Protein AF-A0A1J5SAW3-F1 (afdb_monomer_lite)

Secondary structure (DSSP, 8-state):
-TTTTT-HHHHHHHHHHHHHHHHHTT-HHHHHHHHHHHHHHHHHTT-HHHHHHHHHHHHHHS-TTSHHHHHHHHHHHHHHHHTT-HHHHHHHHHHHHT--S---HHHHHHHHHHHHHHHHHHHHHHHHTT-EE----HHHHHHHHHHHHHH--HHHHHHHHHHTS-HHHHHHHHHHHHHHHTTS-HHHHTTSPPHHHHHSHHHHHHHHHHHHHHHHHHHHH-TTSHHHHHHHHHHHHHHHHTTHHHHHHHHHHHHTTEE-HHHHHHHHHHHHHHHTTTTHHHHHHHGGG--S--S--S--SSSSSS--

Sequence (308 aa):
MAVYAADYKLAKIVASDIQELLRATGHETRLMKAKNWLFEAALNANELHMAEAGFRGIRNKTSETTRVHLEATALLIVCLLRQKRLLEAEPLIAKALKSKAIKDPIRRRDFLQSVTSRFQLESYISAIRDLGTESFSAEAVDAEAIEAVRTKSEEELYSQIAAALPREVIEFVYKVDNAARKQLTVTEVLYLPSPTSIEKKVEQGKSFFASLKLVIWKSLCDPQSEIYKAWYTNGMAQVLSKKYYAIVITSALFDLGFAAKAVAVPATALLMKLVHLTIAWVKANLSSLTWLGDERWKAKNCTGTCWG

Organism: NCBI:txid410659

Structure (mmCIF, N/CA/C/O backbone):
data_AF-A0A1J5SAW3-F1
#
_entry.id   AF-A0A1J5SAW3-F1
#
loop_
_atom_site.group_PDB
_atom_site.id
_atom_site.type_symbol
_atom_site.label_atom_id
_atom_site.label_alt_id
_atom_site.label_comp_id
_atom_site.label_asym_id
_atom_site.label_entity_id
_atom_site.label_seq_id
_atom_site.pdbx_PDB_ins_code
_atom_site.Cartn_x
_atom_site.Cartn_y
_atom_site.Cartn_z
_atom_site.occupancy
_atom_site.B_iso_or_equiv
_atom_site.auth_seq_id
_atom_site.auth_comp_id
_atom_site.auth_asym_id
_atom_site.auth_atom_id
_atom_site.pdbx_PDB_model_num
ATOM 1 N N . MET A 1 1 ? 0.556 15.406 -11.549 1.00 56.16 1 MET A N 1
ATOM 2 C CA . MET A 1 1 ? -0.791 15.590 -10.965 1.00 56.16 1 MET A CA 1
ATOM 3 C C . MET A 1 1 ? -1.708 14.416 -11.284 1.00 56.16 1 MET A C 1
ATOM 5 O O . MET A 1 1 ? -2.154 13.794 -10.334 1.00 56.16 1 MET A O 1
ATOM 9 N N . ALA A 1 2 ? -1.891 14.035 -12.556 1.00 70.38 2 ALA A N 1
ATOM 10 C CA . ALA A 1 2 ? -2.786 12.933 -12.952 1.00 70.38 2 ALA A CA 1
ATOM 11 C C . ALA A 1 2 ? -2.542 11.590 -12.223 1.00 70.38 2 ALA A C 1
ATOM 13 O O . ALA A 1 2 ? -3.481 10.976 -11.736 1.00 70.38 2 ALA A O 1
ATOM 14 N N . VAL A 1 3 ? -1.279 11.170 -12.059 1.00 70.94 3 VAL A N 1
ATOM 15 C CA . VAL A 1 3 ? -0.924 9.898 -11.386 1.00 70.94 3 VAL A CA 1
ATOM 16 C C . VAL A 1 3 ? -1.394 9.840 -9.929 1.00 70.94 3 VAL A C 1
ATOM 18 O O . VAL A 1 3 ? -1.947 8.833 -9.491 1.00 70.94 3 VAL A O 1
ATOM 21 N N . TYR A 1 4 ? -1.193 10.931 -9.183 1.00 66.12 4 TYR A N 1
ATOM 22 C CA . TYR A 1 4 ? -1.548 11.014 -7.763 1.00 66.12 4 TYR A CA 1
ATOM 23 C C . TYR A 1 4 ? -3.048 11.190 -7.549 1.00 66.12 4 TYR A C 1
ATOM 25 O O . TYR A 1 4 ? -3.590 10.656 -6.590 1.00 66.12 4 TYR A O 1
ATOM 33 N N . ALA A 1 5 ? -3.716 11.895 -8.463 1.00 69.56 5 ALA A N 1
ATOM 34 C CA . ALA A 1 5 ? -5.168 12.034 -8.467 1.00 69.56 5 ALA A CA 1
ATOM 35 C C . ALA A 1 5 ? -5.890 10.754 -8.927 1.00 69.56 5 ALA A C 1
ATOM 37 O O . ALA A 1 5 ? -7.111 10.752 -9.017 1.00 69.56 5 ALA A O 1
ATOM 38 N N . ALA A 1 6 ? -5.151 9.682 -9.249 1.00 76.81 6 ALA A N 1
ATOM 39 C CA . ALA A 1 6 ? -5.698 8.477 -9.867 1.00 76.81 6 ALA A CA 1
ATOM 40 C C . ALA A 1 6 ? -6.486 8.768 -11.165 1.00 76.81 6 ALA A C 1
ATOM 42 O O . ALA A 1 6 ? -7.375 8.008 -11.545 1.00 76.81 6 ALA A O 1
ATOM 43 N N . ASP A 1 7 ? -6.146 9.851 -11.872 1.00 83.31 7 ASP A N 1
ATOM 44 C CA . ASP A 1 7 ? -6.776 10.230 -13.135 1.00 83.31 7 ASP A CA 1
ATOM 45 C C . ASP A 1 7 ? -6.072 9.517 -14.292 1.00 83.31 7 ASP A C 1
ATOM 47 O O . ASP A 1 7 ? -5.193 10.054 -14.978 1.00 83.31 7 ASP A O 1
ATOM 51 N N . TYR A 1 8 ? -6.441 8.251 -14.477 1.00 89.94 8 TYR A N 1
ATOM 52 C CA . TYR A 1 8 ? -5.892 7.418 -15.541 1.00 89.94 8 TYR A CA 1
ATOM 53 C C . TYR A 1 8 ? -6.209 7.970 -16.941 1.00 89.94 8 TYR A C 1
ATOM 55 O O . TYR A 1 8 ? -5.378 7.852 -17.844 1.00 89.94 8 TYR A O 1
ATOM 63 N N . LYS A 1 9 ? -7.369 8.615 -17.134 1.00 91.00 9 LYS A N 1
ATOM 64 C CA . LYS A 1 9 ? -7.771 9.170 -18.436 1.00 91.00 9 LYS A CA 1
ATOM 65 C C . LYS A 1 9 ? -6.843 10.308 -18.847 1.00 91.00 9 LYS A C 1
ATOM 67 O O . LYS A 1 9 ? -6.274 10.259 -19.937 1.00 91.00 9 LYS A O 1
ATOM 72 N N . LEU A 1 10 ? -6.624 11.276 -17.958 1.00 90.56 10 LEU A N 1
ATOM 73 C CA . LEU A 1 10 ? -5.686 12.367 -18.206 1.00 90.56 10 LEU A CA 1
ATOM 74 C C . LEU A 1 10 ? -4.250 11.853 -18.335 1.00 90.56 10 LEU A C 1
ATOM 76 O O . LEU A 1 10 ? -3.522 12.275 -19.233 1.00 90.56 10 LEU A O 1
ATOM 80 N N . ALA A 1 11 ? -3.843 10.903 -17.485 1.00 91.69 11 ALA A N 1
ATOM 81 C CA . ALA A 1 11 ? -2.519 10.291 -17.579 1.00 91.69 11 ALA A CA 1
ATOM 82 C C . ALA A 1 11 ? -2.292 9.629 -18.948 1.00 91.69 11 ALA A C 1
ATOM 84 O O . ALA A 1 11 ? -1.196 9.732 -19.495 1.00 91.69 11 ALA A O 1
ATOM 85 N N . LYS A 1 12 ? -3.319 8.986 -19.519 1.00 94.38 12 LYS A N 1
ATOM 86 C CA . LYS A 1 12 ? -3.263 8.344 -20.838 1.00 94.38 12 LYS A CA 1
ATOM 87 C C . LYS A 1 12 ? -3.075 9.347 -21.972 1.00 94.38 12 LYS A C 1
ATOM 89 O O . LYS A 1 12 ? -2.263 9.074 -22.851 1.00 94.38 12 LYS A O 1
ATOM 94 N N . ILE A 1 13 ? -3.772 10.484 -21.929 1.00 95.06 13 ILE A N 1
ATOM 95 C CA . ILE A 1 13 ? -3.616 11.569 -22.912 1.00 95.06 13 ILE A CA 1
ATOM 96 C C . ILE A 1 13 ? -2.167 12.066 -22.890 1.00 95.06 13 ILE A C 1
ATOM 98 O O . ILE A 1 13 ? -1.451 11.929 -23.876 1.00 95.06 13 ILE A O 1
ATOM 102 N N . VAL A 1 14 ? -1.689 12.492 -21.718 1.00 94.25 14 VAL A N 1
ATOM 103 C CA . VAL A 1 14 ? -0.326 13.025 -21.553 1.00 94.25 14 VAL A CA 1
ATOM 104 C C . VAL A 1 14 ? 0.743 11.994 -21.934 1.00 94.25 14 VAL A C 1
ATOM 106 O O . VAL A 1 14 ? 1.754 12.326 -22.549 1.00 94.25 14 VAL A O 1
ATOM 109 N N . ALA A 1 15 ? 0.545 10.722 -21.580 1.00 93.81 15 ALA A N 1
ATOM 110 C CA . ALA A 1 15 ? 1.479 9.662 -21.942 1.00 93.81 15 ALA A CA 1
ATOM 111 C C . ALA A 1 15 ? 1.510 9.382 -23.454 1.00 93.81 15 ALA A C 1
ATOM 113 O O . ALA A 1 15 ? 2.550 8.944 -23.950 1.00 93.81 15 ALA A O 1
ATOM 114 N N . SER A 1 16 ? 0.409 9.621 -24.177 1.00 94.62 16 SER A N 1
ATOM 115 C CA . SER A 1 16 ? 0.370 9.530 -25.641 1.00 94.62 16 SER A CA 1
ATOM 116 C C . SER A 1 16 ? 1.250 10.605 -26.271 1.00 94.62 16 SER A C 1
ATOM 118 O O . SER A 1 16 ? 2.151 10.266 -27.037 1.00 94.62 16 SER A O 1
ATOM 120 N N . ASP A 1 17 ? 1.090 11.858 -25.843 1.00 95.38 17 ASP A N 1
ATOM 121 C CA . ASP A 1 17 ? 1.885 12.990 -26.334 1.00 95.38 17 ASP A CA 1
ATOM 122 C C . ASP A 1 17 ? 3.384 12.764 -26.071 1.00 95.38 17 ASP A C 1
ATOM 124 O O . ASP A 1 17 ? 4.235 12.900 -26.952 1.00 95.38 17 ASP A O 1
ATOM 128 N N . ILE A 1 18 ? 3.726 12.316 -24.854 1.00 94.44 18 ILE A N 1
ATOM 129 C CA . ILE A 1 18 ? 5.106 11.958 -24.493 1.00 94.44 18 ILE A CA 1
ATOM 130 C C . ILE A 1 18 ? 5.626 10.814 -25.375 1.00 94.44 18 ILE A C 1
ATOM 132 O O . ILE A 1 18 ? 6.793 10.814 -25.772 1.00 94.44 18 ILE A O 1
ATOM 136 N N . GLN A 1 19 ? 4.792 9.816 -25.670 1.00 95.12 19 GLN A N 1
ATOM 137 C CA . GLN A 1 19 ? 5.188 8.685 -26.500 1.00 95.12 19 GLN A CA 1
ATOM 138 C C . GLN A 1 19 ? 5.517 9.106 -27.930 1.00 95.12 19 GLN A C 1
ATOM 140 O O . GLN A 1 19 ? 6.503 8.607 -28.473 1.00 95.12 19 GLN A O 1
ATOM 145 N N . GLU A 1 20 ? 4.725 9.990 -28.528 1.00 95.12 20 GLU A N 1
ATOM 146 C CA . GLU A 1 20 ? 4.968 10.506 -29.878 1.00 95.12 20 GLU A CA 1
ATOM 147 C C . GLU A 1 20 ? 6.329 11.208 -29.958 1.00 95.12 20 GLU A C 1
ATOM 149 O O . GLU A 1 20 ? 7.160 10.861 -30.801 1.00 95.12 20 GLU A O 1
ATOM 154 N N . LEU A 1 21 ? 6.620 12.085 -28.992 1.00 95.25 21 LEU A N 1
ATOM 155 C CA . LEU A 1 21 ? 7.891 12.810 -28.909 1.00 95.25 21 LEU A CA 1
ATOM 156 C C . LEU A 1 21 ? 9.099 11.887 -28.673 1.00 95.25 21 LEU A C 1
ATOM 158 O O . LEU A 1 21 ? 10.149 12.023 -29.310 1.00 95.25 21 LEU A O 1
ATOM 162 N N . LEU A 1 22 ? 8.984 10.941 -27.737 1.00 94.50 22 LEU A N 1
ATOM 163 C CA . LEU A 1 22 ? 10.116 10.098 -27.341 1.00 94.50 22 LEU A CA 1
ATOM 164 C C . LEU A 1 22 ? 10.404 8.972 -28.337 1.00 94.50 22 LEU A C 1
ATOM 166 O O . LEU A 1 22 ? 11.563 8.579 -28.465 1.00 94.50 22 LEU A O 1
ATOM 170 N N . ARG A 1 23 ? 9.392 8.474 -29.063 1.00 93.06 23 ARG A N 1
ATOM 171 C CA . ARG A 1 23 ? 9.604 7.499 -30.145 1.00 93.06 23 ARG A CA 1
ATOM 172 C C . ARG A 1 23 ? 10.335 8.122 -31.323 1.00 93.06 23 ARG A C 1
ATOM 174 O O . ARG A 1 23 ? 11.298 7.528 -31.793 1.00 93.06 23 ARG A O 1
ATOM 181 N N . ALA A 1 24 ? 9.924 9.318 -31.746 1.00 91.81 24 ALA A N 1
ATOM 182 C CA . ALA A 1 24 ? 10.571 10.036 -32.844 1.00 91.81 24 ALA A CA 1
ATOM 183 C C . ALA A 1 24 ? 12.062 10.305 -32.572 1.00 91.81 24 ALA A C 1
ATOM 185 O O . ALA A 1 24 ? 12.869 10.360 -33.493 1.00 91.81 24 ALA A O 1
ATOM 186 N N . THR A 1 25 ? 12.434 10.433 -31.296 1.00 92.19 25 THR A N 1
ATOM 187 C CA . THR A 1 25 ? 13.801 10.744 -30.861 1.00 92.19 25 THR A CA 1
ATOM 188 C C . THR A 1 25 ? 14.573 9.539 -30.305 1.00 92.19 25 THR A C 1
ATOM 190 O O . THR A 1 25 ? 15.689 9.709 -29.823 1.00 92.19 25 THR A O 1
ATOM 193 N N . GLY A 1 26 ? 14.006 8.325 -30.335 1.00 91.25 26 GLY A N 1
ATOM 194 C CA . GLY A 1 26 ? 14.679 7.092 -29.896 1.00 91.25 26 GLY A CA 1
ATOM 195 C C . GLY A 1 26 ? 14.944 6.968 -28.385 1.00 91.25 26 GLY A C 1
ATOM 196 O O . GLY A 1 26 ? 15.724 6.116 -27.959 1.00 91.25 26 GLY A O 1
ATOM 197 N N . HIS A 1 27 ? 14.307 7.781 -27.539 1.00 93.88 27 HIS A N 1
ATOM 198 C CA . HIS A 1 27 ? 14.556 7.819 -26.090 1.00 93.88 27 HIS A CA 1
ATOM 199 C C . HIS A 1 27 ? 13.749 6.761 -25.304 1.00 93.88 27 HIS A C 1
ATOM 201 O O . HIS A 1 27 ? 12.989 7.090 -24.385 1.00 93.88 27 HIS A O 1
ATOM 207 N N . GLU A 1 28 ? 13.935 5.474 -25.617 1.00 92.25 28 GLU A N 1
ATOM 208 C CA . GLU A 1 28 ? 13.099 4.374 -25.093 1.00 92.25 28 GLU A CA 1
ATOM 209 C C . GLU A 1 28 ? 13.102 4.277 -23.554 1.00 92.25 28 GLU A C 1
ATOM 211 O O . GLU A 1 28 ? 12.053 4.089 -22.939 1.00 92.25 28 GLU A O 1
ATOM 216 N N . THR A 1 29 ? 14.238 4.493 -22.880 1.00 91.25 29 THR A N 1
ATOM 217 C CA . THR A 1 29 ? 14.300 4.449 -21.402 1.00 91.25 29 THR A CA 1
ATOM 218 C C . THR A 1 29 ? 13.426 5.523 -20.749 1.00 91.25 29 THR A C 1
ATOM 220 O O . THR A 1 29 ? 12.753 5.261 -19.748 1.00 91.25 29 THR A O 1
ATOM 223 N N . ARG A 1 30 ? 13.406 6.742 -21.312 1.00 93.31 30 ARG A N 1
ATOM 224 C CA . ARG A 1 30 ? 12.543 7.829 -20.818 1.00 93.31 30 ARG A CA 1
ATOM 225 C C . ARG A 1 30 ? 11.076 7.507 -21.084 1.00 93.31 30 ARG A C 1
ATOM 227 O O . ARG A 1 30 ? 10.238 7.772 -20.226 1.00 93.31 30 ARG A O 1
ATOM 234 N N . LEU A 1 31 ? 10.789 6.871 -22.220 1.00 95.50 31 LEU A N 1
ATOM 235 C CA . LEU A 1 31 ? 9.447 6.416 -22.553 1.00 95.50 31 L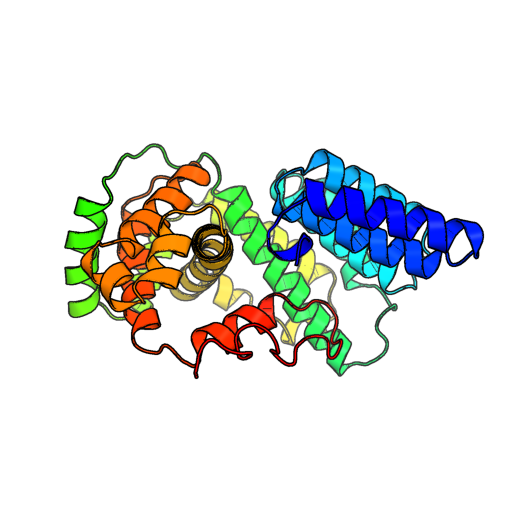EU A CA 1
ATOM 236 C C . LEU A 1 31 ? 8.956 5.352 -21.567 1.00 95.50 31 LEU A C 1
ATOM 238 O O . LEU A 1 31 ? 7.842 5.457 -21.065 1.00 95.50 31 LEU A O 1
ATOM 242 N N . MET A 1 32 ? 9.783 4.362 -21.227 1.00 96.38 32 MET A N 1
ATOM 243 C CA . MET A 1 32 ? 9.422 3.343 -20.236 1.00 96.38 32 MET A CA 1
ATOM 244 C C . MET A 1 32 ? 9.178 3.951 -18.852 1.00 96.38 32 MET A C 1
ATOM 246 O O . MET A 1 32 ? 8.223 3.569 -18.181 1.00 96.38 32 MET A O 1
ATOM 250 N N . LYS A 1 33 ? 9.961 4.963 -18.456 1.00 93.56 33 LYS A N 1
ATOM 251 C CA . LYS A 1 33 ? 9.712 5.718 -17.219 1.00 93.56 33 LYS A CA 1
ATOM 252 C C . LYS A 1 33 ? 8.361 6.447 -17.248 1.00 93.56 33 LYS A C 1
ATOM 254 O O . LYS A 1 33 ? 7.607 6.363 -16.285 1.00 93.56 33 LYS A O 1
ATOM 259 N N . ALA A 1 34 ? 8.026 7.113 -18.353 1.00 93.88 34 ALA A N 1
ATOM 260 C CA . ALA A 1 34 ? 6.725 7.766 -18.511 1.00 93.88 34 ALA A CA 1
ATOM 261 C C . ALA A 1 34 ? 5.564 6.755 -18.497 1.00 93.88 34 ALA A C 1
ATOM 263 O O . ALA A 1 34 ? 4.510 7.017 -17.922 1.00 93.88 34 ALA A O 1
ATOM 264 N N . LYS A 1 35 ? 5.764 5.564 -19.070 1.00 95.69 35 LYS A N 1
ATOM 265 C CA . LYS A 1 35 ? 4.766 4.492 -19.022 1.00 95.69 35 LYS A CA 1
ATOM 266 C C . LYS A 1 35 ? 4.604 3.883 -17.631 1.00 95.69 35 LYS A C 1
ATOM 268 O O . LYS A 1 35 ? 3.481 3.534 -17.286 1.00 95.69 35 LYS A O 1
ATOM 273 N N . ASN A 1 36 ? 5.663 3.804 -16.818 1.00 94.50 36 ASN A N 1
ATOM 274 C CA . ASN A 1 36 ? 5.524 3.416 -15.408 1.00 94.50 36 ASN A CA 1
ATOM 275 C C . ASN A 1 36 ? 4.524 4.344 -14.708 1.00 94.50 36 ASN A C 1
ATOM 277 O O . ASN A 1 36 ? 3.616 3.859 -14.045 1.00 94.50 36 ASN A O 1
ATOM 281 N N . TRP A 1 37 ? 4.623 5.657 -14.936 1.00 93.31 37 TRP A N 1
ATOM 282 C CA . TRP A 1 37 ? 3.686 6.637 -14.375 1.00 93.31 37 TRP A CA 1
ATOM 283 C C . TRP A 1 37 ? 2.254 6.468 -14.884 1.00 93.31 37 TRP A C 1
ATOM 285 O O . TRP A 1 37 ? 1.311 6.563 -14.102 1.00 93.31 37 TRP A O 1
ATOM 295 N N . LEU A 1 38 ? 2.075 6.183 -16.176 1.00 95.12 38 LEU A N 1
ATOM 296 C CA . LEU A 1 38 ? 0.756 5.886 -16.739 1.00 95.12 38 LEU A CA 1
ATOM 297 C C . LEU A 1 38 ? 0.097 4.688 -16.040 1.00 95.12 38 LEU A C 1
ATOM 299 O O . LEU A 1 38 ? -1.073 4.750 -15.665 1.00 95.12 38 LEU A O 1
ATOM 303 N N . PHE A 1 39 ? 0.835 3.592 -15.873 1.00 96.88 39 PHE A N 1
ATOM 304 C CA . PHE A 1 39 ? 0.286 2.373 -15.281 1.00 96.88 39 PHE A CA 1
ATOM 305 C C . PHE A 1 39 ? 0.187 2.445 -13.757 1.00 96.88 39 PHE A C 1
ATOM 307 O O . PHE A 1 39 ? -0.677 1.799 -13.174 1.00 96.88 39 PHE A O 1
ATOM 314 N N . GLU A 1 40 ? 0.984 3.291 -13.107 1.00 92.94 40 GLU A N 1
ATOM 315 C CA . GLU A 1 40 ? 0.775 3.658 -11.708 1.00 92.94 40 GLU A CA 1
ATOM 316 C C . GLU A 1 40 ? -0.532 4.445 -11.532 1.00 92.94 40 GLU A C 1
ATOM 318 O O . GLU A 1 40 ? -1.290 4.174 -10.602 1.00 92.94 40 GLU A O 1
ATOM 323 N N . ALA A 1 41 ? -0.862 5.350 -12.462 1.00 89.88 41 ALA A N 1
ATOM 324 C CA . ALA A 1 41 ? -2.157 6.030 -12.464 1.00 89.88 41 ALA A CA 1
ATOM 325 C C . ALA A 1 41 ? -3.312 5.027 -12.621 1.00 89.88 41 ALA A C 1
ATOM 327 O O . ALA A 1 41 ? -4.292 5.111 -11.886 1.00 89.88 41 ALA A O 1
ATOM 328 N N . ALA A 1 42 ? -3.167 4.044 -13.519 1.00 92.19 42 ALA A N 1
ATOM 329 C CA . ALA A 1 42 ? -4.126 2.948 -13.678 1.00 92.19 42 ALA A CA 1
ATOM 330 C C . ALA A 1 42 ? -4.279 2.130 -12.381 1.00 92.19 42 ALA A C 1
ATOM 332 O O . ALA A 1 42 ? -5.395 1.883 -11.929 1.00 92.19 42 ALA A O 1
ATOM 333 N N . LEU A 1 43 ? -3.167 1.769 -11.733 1.00 90.88 43 LEU A N 1
ATOM 334 C CA . LEU A 1 43 ? -3.170 1.057 -10.453 1.00 90.88 43 LEU A CA 1
ATOM 335 C C . LEU A 1 43 ? -3.920 1.848 -9.369 1.00 90.88 43 LEU A C 1
ATOM 337 O O . LEU A 1 43 ? -4.772 1.296 -8.672 1.00 90.88 43 LEU A O 1
ATOM 341 N N . ASN A 1 44 ? -3.650 3.147 -9.241 1.00 86.44 44 ASN A N 1
ATOM 342 C CA . ASN A 1 44 ? -4.322 4.019 -8.272 1.00 86.44 44 ASN A CA 1
ATOM 343 C C . ASN A 1 44 ? -5.816 4.223 -8.598 1.00 86.44 44 ASN A C 1
ATOM 345 O O . ASN A 1 44 ? -6.640 4.371 -7.689 1.00 86.44 44 ASN A O 1
ATOM 349 N N . ALA A 1 45 ? -6.177 4.172 -9.883 1.00 85.62 45 ALA A N 1
ATOM 350 C CA . ALA A 1 45 ? -7.557 4.185 -10.369 1.00 85.62 45 ALA A CA 1
ATOM 351 C C . ALA A 1 45 ? -8.284 2.841 -10.185 1.00 85.62 45 ALA A C 1
ATOM 353 O O . ALA A 1 45 ? -9.471 2.755 -10.472 1.00 85.62 45 ALA A O 1
ATOM 354 N N . ASN A 1 46 ? -7.598 1.815 -9.667 1.00 87.94 46 ASN A N 1
ATOM 355 C CA . ASN A 1 46 ? -8.094 0.444 -9.546 1.00 87.94 46 ASN A CA 1
ATOM 356 C C . ASN A 1 46 ? -8.354 -0.259 -10.898 1.00 87.94 46 ASN A C 1
ATOM 358 O O . ASN A 1 46 ? -9.027 -1.283 -10.949 1.00 87.94 46 ASN A O 1
ATOM 362 N N . GLU A 1 47 ? -7.743 0.227 -11.982 1.00 93.38 47 GLU A N 1
ATOM 363 C CA . GLU A 1 47 ? -7.730 -0.393 -13.315 1.00 93.38 47 GLU A CA 1
ATOM 364 C C . GLU A 1 47 ? -6.675 -1.518 -13.367 1.00 93.38 47 GLU A C 1
ATOM 366 O O . GLU A 1 47 ? -5.690 -1.464 -14.114 1.00 93.38 47 GLU A O 1
ATOM 371 N N . LEU A 1 48 ? -6.834 -2.529 -12.502 1.00 94.31 48 LEU A N 1
ATOM 372 C CA . LEU A 1 48 ? -5.780 -3.499 -12.169 1.00 94.31 48 LEU A CA 1
ATOM 373 C C . LEU A 1 48 ? -5.292 -4.312 -13.376 1.00 94.31 48 LEU A C 1
ATOM 375 O O . LEU A 1 48 ? -4.090 -4.538 -13.503 1.00 94.31 48 LEU A O 1
ATOM 379 N N . HIS A 1 49 ? -6.186 -4.702 -14.289 1.00 95.75 49 HIS A N 1
ATOM 380 C CA . HIS A 1 49 ? -5.811 -5.448 -15.496 1.00 95.75 49 HIS A CA 1
ATOM 381 C C . HIS A 1 49 ? -4.952 -4.614 -16.453 1.00 95.75 49 HIS A C 1
ATOM 383 O O . HIS A 1 49 ? -3.962 -5.110 -16.997 1.00 95.75 49 HIS A O 1
ATOM 389 N N . MET A 1 50 ? -5.293 -3.333 -16.628 1.00 97.19 50 MET A N 1
ATOM 390 C CA . MET A 1 50 ? -4.528 -2.412 -17.473 1.00 97.19 50 MET A CA 1
ATOM 391 C C . MET A 1 50 ? -3.159 -2.116 -16.862 1.00 97.19 50 MET A C 1
ATOM 393 O O . MET A 1 50 ? -2.149 -2.137 -17.569 1.00 97.19 50 MET A O 1
ATOM 397 N N . ALA A 1 51 ? -3.116 -1.885 -15.547 1.00 97.62 51 ALA A N 1
ATOM 398 C CA . ALA A 1 51 ? -1.874 -1.676 -14.814 1.00 97.62 51 ALA A CA 1
ATOM 399 C C . ALA A 1 51 ? -0.950 -2.901 -14.911 1.00 97.62 51 ALA A C 1
ATOM 401 O O . ALA A 1 51 ? 0.215 -2.772 -15.287 1.00 97.62 51 ALA A O 1
ATOM 402 N N . GLU A 1 52 ? -1.479 -4.101 -14.651 1.00 98.31 52 GLU A N 1
ATOM 403 C CA . GLU A 1 52 ? -0.725 -5.354 -14.722 1.00 98.31 52 GLU A CA 1
ATOM 404 C C . GLU A 1 52 ? -0.123 -5.578 -16.114 1.00 98.31 52 GLU A C 1
ATOM 406 O O . GLU A 1 52 ? 1.088 -5.796 -16.238 1.00 98.31 52 GLU A O 1
ATOM 411 N N . ALA A 1 53 ? -0.949 -5.510 -17.163 1.00 98.19 53 ALA A N 1
ATOM 412 C CA . ALA A 1 53 ? -0.496 -5.691 -18.539 1.00 98.19 53 ALA A CA 1
ATOM 413 C C . ALA A 1 53 ? 0.592 -4.669 -18.903 1.00 98.19 53 ALA A C 1
ATOM 415 O O . ALA A 1 53 ? 1.614 -5.014 -19.505 1.00 98.19 53 ALA A O 1
ATOM 416 N N . GLY A 1 54 ? 0.409 -3.422 -18.469 1.00 97.81 54 GLY A N 1
ATOM 417 C CA . GLY A 1 54 ? 1.357 -2.339 -18.666 1.00 97.81 54 GLY A CA 1
ATOM 418 C C . GLY A 1 54 ? 2.718 -2.580 -18.017 1.00 97.81 54 GLY A C 1
ATOM 419 O O . GLY A 1 54 ? 3.747 -2.503 -18.696 1.00 97.81 54 GLY A O 1
ATOM 420 N N . PHE A 1 55 ? 2.747 -2.935 -16.730 1.00 98.38 55 PHE A N 1
ATOM 421 C CA . PHE A 1 55 ? 3.998 -3.221 -16.024 1.00 98.38 55 PHE A CA 1
ATOM 422 C C . PHE A 1 55 ? 4.711 -4.456 -16.577 1.00 98.38 55 PHE A C 1
ATOM 424 O O . PHE A 1 55 ? 5.936 -4.437 -16.716 1.00 98.38 55 PHE A O 1
ATOM 431 N N . ARG A 1 56 ? 3.978 -5.511 -16.965 1.00 98.38 56 ARG A N 1
ATOM 432 C CA . ARG A 1 56 ? 4.566 -6.662 -17.677 1.00 98.38 56 ARG A CA 1
ATOM 433 C C . ARG A 1 56 ? 5.214 -6.220 -18.993 1.00 98.38 56 ARG A C 1
ATOM 435 O O . ARG A 1 56 ? 6.353 -6.592 -19.265 1.00 98.38 56 ARG A O 1
ATOM 442 N N . GLY A 1 57 ? 4.541 -5.362 -19.761 1.00 97.69 57 GLY A N 1
ATOM 443 C CA . GLY A 1 57 ? 5.078 -4.788 -20.995 1.00 97.69 57 GLY A CA 1
ATOM 444 C C . GLY A 1 57 ? 6.365 -3.984 -20.788 1.00 97.69 57 GLY A C 1
ATOM 445 O O . GLY A 1 57 ? 7.310 -4.137 -21.559 1.00 97.69 57 GLY A O 1
ATOM 446 N N . ILE A 1 58 ? 6.440 -3.166 -19.734 1.00 97.62 58 ILE A N 1
ATOM 447 C CA . ILE A 1 58 ? 7.655 -2.404 -19.397 1.00 97.62 58 ILE A CA 1
ATOM 448 C C . ILE A 1 58 ? 8.793 -3.338 -18.992 1.00 97.62 58 ILE A C 1
ATOM 450 O O . ILE A 1 58 ? 9.916 -3.175 -19.470 1.00 97.62 58 ILE A O 1
ATOM 454 N N . ARG A 1 59 ? 8.517 -4.343 -18.155 1.00 97.38 59 ARG A N 1
ATOM 455 C CA . ARG A 1 59 ? 9.523 -5.331 -17.739 1.00 97.38 59 ARG A CA 1
ATOM 456 C C . ARG A 1 59 ? 10.111 -6.083 -18.930 1.00 97.38 59 ARG A C 1
ATOM 458 O O . ARG A 1 59 ? 11.319 -6.272 -18.969 1.00 97.38 59 ARG A O 1
ATOM 465 N N . ASN A 1 60 ? 9.294 -6.424 -19.926 1.00 97.00 60 ASN A N 1
ATOM 466 C CA . ASN A 1 60 ? 9.756 -7.084 -21.152 1.00 97.00 60 ASN A CA 1
ATOM 467 C C . ASN A 1 60 ? 10.649 -6.190 -22.031 1.00 97.00 60 ASN A C 1
ATOM 469 O O . ASN A 1 60 ? 11.396 -6.699 -22.859 1.00 97.00 60 ASN A O 1
ATOM 473 N N . LYS A 1 61 ? 10.571 -4.864 -21.871 1.00 95.94 61 LYS A N 1
ATOM 474 C CA . LYS A 1 61 ? 11.321 -3.875 -22.665 1.00 95.94 61 LYS A CA 1
ATOM 475 C C . LYS A 1 61 ? 12.502 -3.248 -21.933 1.00 95.94 61 LYS A C 1
ATOM 477 O O . LYS A 1 61 ? 13.225 -2.443 -22.511 1.00 95.94 61 LYS A O 1
ATOM 482 N N . THR A 1 62 ? 12.688 -3.569 -20.657 1.00 96.00 62 THR A N 1
ATOM 483 C CA . THR A 1 62 ? 13.719 -2.964 -19.810 1.00 96.00 62 THR A CA 1
ATOM 484 C C . THR A 1 62 ? 14.599 -4.038 -19.194 1.00 96.00 62 THR A C 1
ATOM 486 O O . THR A 1 62 ? 14.119 -5.083 -18.766 1.00 96.00 62 THR A O 1
ATOM 489 N N . SER A 1 63 ? 15.902 -3.772 -19.115 1.00 94.50 63 SER A N 1
ATOM 490 C CA . SER A 1 63 ? 16.847 -4.694 -18.479 1.00 94.50 63 SER A CA 1
ATOM 491 C C . SER A 1 63 ? 16.601 -4.797 -16.969 1.00 94.50 63 SER A C 1
ATOM 493 O O . SER A 1 63 ? 16.379 -3.778 -16.307 1.00 94.50 63 SER A O 1
ATOM 495 N N . GLU A 1 64 ? 16.712 -6.011 -16.417 1.00 93.75 64 GLU A N 1
ATOM 496 C CA . GLU A 1 64 ? 16.510 -6.316 -14.989 1.00 93.75 64 GLU A CA 1
ATOM 497 C C . GLU A 1 64 ? 17.454 -5.533 -14.053 1.00 93.75 64 GLU A C 1
ATOM 499 O O . GLU A 1 64 ? 17.167 -5.360 -12.867 1.00 93.75 64 GLU A O 1
ATOM 504 N N . THR A 1 65 ? 18.570 -5.010 -14.574 1.00 91.56 65 THR A N 1
ATOM 505 C CA . THR A 1 65 ? 19.540 -4.206 -13.810 1.00 91.56 65 THR A CA 1
ATOM 506 C C . THR A 1 65 ? 19.168 -2.726 -13.708 1.00 91.56 65 THR A C 1
ATOM 508 O O . THR A 1 65 ? 19.848 -1.960 -13.022 1.00 91.56 65 THR A O 1
ATOM 511 N N . THR A 1 66 ? 18.096 -2.295 -14.377 1.00 93.00 66 THR A N 1
ATOM 512 C CA . THR A 1 66 ? 17.670 -0.892 -14.407 1.00 93.00 66 THR A CA 1
ATOM 513 C C . THR A 1 66 ? 16.673 -0.568 -13.298 1.00 93.00 66 THR A C 1
ATOM 515 O O . THR A 1 66 ? 15.850 -1.392 -12.899 1.00 93.00 66 THR A O 1
ATOM 518 N N . ARG A 1 67 ? 16.686 0.688 -12.830 1.00 92.19 67 ARG A N 1
ATOM 519 C CA . ARG A 1 67 ? 15.685 1.178 -11.866 1.00 92.19 67 ARG A CA 1
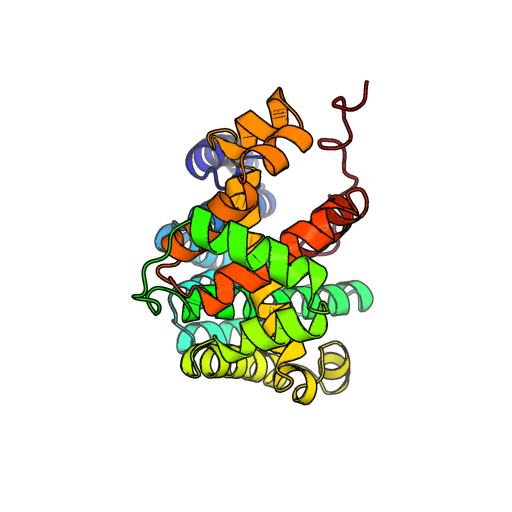ATOM 520 C C . ARG A 1 67 ? 14.263 1.149 -12.427 1.00 92.19 67 ARG A C 1
ATOM 522 O O . ARG A 1 67 ? 13.344 0.842 -11.687 1.00 92.19 67 ARG A O 1
ATOM 529 N N . VAL A 1 68 ? 14.091 1.402 -13.727 1.00 93.94 68 VAL A N 1
ATOM 530 C CA . VAL A 1 68 ? 12.772 1.372 -14.386 1.00 93.94 68 VAL A CA 1
ATOM 531 C C . VAL A 1 68 ? 12.159 -0.031 -14.325 1.00 93.94 68 VAL A C 1
ATOM 533 O O . VAL A 1 68 ? 10.975 -0.165 -14.021 1.00 93.94 68 VAL A O 1
ATOM 536 N N . HIS A 1 69 ? 12.968 -1.077 -14.540 1.00 95.94 69 HIS A N 1
ATOM 537 C CA . HIS A 1 69 ? 12.523 -2.463 -14.384 1.00 95.94 69 HIS A CA 1
ATOM 538 C C . HIS A 1 69 ? 12.163 -2.784 -12.928 1.00 95.94 69 HIS A C 1
ATOM 540 O O . HIS A 1 69 ? 11.151 -3.440 -12.672 1.00 95.94 69 HIS A O 1
ATOM 546 N N . LEU A 1 70 ? 12.969 -2.316 -11.968 1.00 95.94 70 LEU A N 1
ATOM 547 C CA . LEU A 1 70 ? 12.698 -2.499 -10.540 1.00 95.94 70 LEU A CA 1
ATOM 548 C C . LEU A 1 70 ? 11.380 -1.829 -10.119 1.00 95.94 70 LEU A C 1
ATOM 550 O O . LEU A 1 70 ? 10.566 -2.471 -9.462 1.00 95.94 70 LEU A O 1
ATOM 554 N N . GLU A 1 71 ? 11.144 -0.586 -10.547 1.00 94.88 71 GLU A N 1
ATOM 555 C CA . GLU A 1 71 ? 9.889 0.151 -10.329 1.00 94.88 71 GLU A CA 1
ATOM 556 C C . GLU A 1 71 ? 8.686 -0.611 -10.893 1.00 94.88 71 GLU A C 1
ATOM 558 O O . GLU A 1 71 ? 7.730 -0.886 -10.170 1.00 94.88 71 GLU A O 1
ATOM 563 N N . ALA A 1 72 ? 8.763 -1.026 -12.162 1.00 96.62 72 ALA A N 1
ATOM 564 C CA . ALA A 1 72 ? 7.697 -1.785 -12.810 1.00 96.62 72 ALA A CA 1
ATOM 565 C C . ALA A 1 72 ? 7.425 -3.114 -12.087 1.00 96.62 72 ALA A C 1
ATOM 567 O O . ALA A 1 72 ? 6.281 -3.539 -11.963 1.00 96.62 72 ALA A O 1
ATOM 568 N N . THR A 1 73 ? 8.474 -3.772 -11.585 1.00 98.00 73 THR A N 1
ATOM 569 C CA . THR A 1 73 ? 8.351 -5.027 -10.831 1.00 98.00 73 THR A CA 1
ATOM 570 C C . THR A 1 73 ? 7.689 -4.803 -9.474 1.00 98.00 73 THR A C 1
ATOM 572 O O . THR A 1 73 ? 6.782 -5.552 -9.123 1.00 98.00 73 THR A O 1
ATOM 575 N N . ALA A 1 74 ? 8.084 -3.762 -8.736 1.00 96.94 74 ALA A N 1
ATOM 576 C CA . ALA A 1 74 ? 7.476 -3.412 -7.454 1.00 96.94 74 ALA A CA 1
ATOM 577 C C . ALA A 1 74 ? 5.979 -3.087 -7.600 1.00 96.94 74 ALA A C 1
ATOM 579 O O . ALA A 1 74 ? 5.159 -3.593 -6.837 1.00 96.94 74 ALA A O 1
ATOM 580 N N . LEU A 1 75 ? 5.606 -2.308 -8.618 1.00 96.06 75 LEU A N 1
ATOM 581 C CA . LEU A 1 75 ? 4.208 -1.947 -8.869 1.00 96.06 75 LEU A CA 1
ATOM 582 C C . LEU A 1 75 ? 3.381 -3.124 -9.411 1.00 96.06 75 LEU A C 1
ATOM 584 O O . LEU A 1 75 ? 2.207 -3.266 -9.064 1.00 96.06 75 LEU A O 1
ATOM 588 N N . LEU A 1 76 ? 3.990 -4.023 -10.191 1.00 98.12 76 LEU A N 1
ATOM 589 C CA . LEU A 1 76 ? 3.356 -5.274 -10.613 1.00 98.12 76 LEU A CA 1
ATOM 590 C C . LEU A 1 76 ? 3.030 -6.179 -9.417 1.00 98.12 76 LEU A C 1
ATOM 592 O O . LEU A 1 76 ? 1.947 -6.757 -9.377 1.00 98.12 76 LEU A O 1
ATOM 596 N N . ILE A 1 77 ? 3.922 -6.273 -8.426 1.00 97.81 77 ILE A N 1
ATOM 597 C CA . ILE A 1 77 ? 3.646 -7.009 -7.182 1.00 97.81 77 ILE A CA 1
ATOM 598 C C . ILE A 1 77 ? 2.410 -6.430 -6.496 1.00 97.81 77 ILE A C 1
ATOM 600 O O . ILE A 1 77 ? 1.512 -7.185 -6.141 1.00 97.81 77 ILE A O 1
ATOM 604 N N . VAL A 1 78 ? 2.314 -5.102 -6.374 1.00 95.62 78 VAL A N 1
ATOM 605 C CA . VAL A 1 78 ? 1.131 -4.452 -5.786 1.00 95.62 78 VAL A CA 1
ATOM 606 C C . VAL A 1 78 ? -0.146 -4.802 -6.560 1.00 95.62 78 VAL A C 1
ATOM 608 O O . VAL A 1 78 ? -1.159 -5.111 -5.936 1.00 95.62 78 VAL A O 1
ATOM 611 N N . CYS A 1 79 ? -0.105 -4.832 -7.897 1.00 96.19 79 CYS A N 1
ATOM 612 C CA . CYS A 1 79 ? -1.249 -5.262 -8.711 1.00 96.19 79 CYS A CA 1
ATOM 613 C C . CYS A 1 79 ? -1.692 -6.691 -8.364 1.00 96.19 79 CYS A C 1
ATOM 615 O O . CYS A 1 79 ? -2.883 -6.939 -8.193 1.00 96.19 79 CYS A O 1
ATOM 617 N N . LEU A 1 80 ? -0.742 -7.622 -8.247 1.00 97.38 80 LEU A N 1
ATOM 618 C CA . LEU A 1 80 ? -1.024 -9.025 -7.935 1.00 97.38 80 LEU A CA 1
ATOM 619 C C . LEU A 1 80 ? -1.548 -9.201 -6.507 1.00 97.38 80 LEU A C 1
ATOM 621 O O . LEU A 1 80 ? -2.502 -9.947 -6.297 1.00 97.38 80 LEU A O 1
ATOM 625 N N . LEU A 1 81 ? -0.981 -8.475 -5.538 1.00 95.69 81 LEU A N 1
ATOM 626 C CA . LEU A 1 81 ? -1.460 -8.474 -4.154 1.00 95.69 81 LEU A CA 1
ATOM 627 C C . LEU A 1 81 ? -2.898 -7.951 -4.066 1.00 95.69 81 LEU A C 1
ATOM 629 O O . LEU A 1 81 ? -3.733 -8.592 -3.435 1.00 95.69 81 LEU A O 1
ATOM 633 N N . ARG A 1 82 ? -3.233 -6.864 -4.779 1.00 92.44 82 ARG A N 1
ATOM 634 C CA . ARG A 1 82 ? -4.616 -6.354 -4.865 1.00 92.44 82 ARG A CA 1
ATOM 635 C C . ARG A 1 82 ? -5.607 -7.350 -5.457 1.00 92.44 82 ARG A C 1
ATOM 637 O O . ARG A 1 82 ? -6.770 -7.340 -5.075 1.00 92.44 82 ARG A O 1
ATOM 644 N N . GLN A 1 83 ? -5.138 -8.221 -6.343 1.00 94.06 83 GLN A N 1
ATOM 645 C CA . GLN A 1 83 ? -5.921 -9.311 -6.926 1.00 94.06 83 GLN A CA 1
ATOM 646 C C . GLN A 1 83 ? -5.882 -10.604 -6.086 1.00 94.06 83 GLN A C 1
ATOM 648 O O . GLN A 1 83 ? -6.326 -11.644 -6.561 1.00 94.06 83 GLN A O 1
ATOM 653 N N . LYS A 1 84 ? -5.317 -10.580 -4.867 1.00 94.38 84 LYS A N 1
ATOM 654 C CA . LYS A 1 84 ? -5.123 -11.754 -3.991 1.00 94.38 84 LYS A CA 1
ATOM 655 C C . LYS A 1 84 ? -4.301 -12.892 -4.648 1.00 94.38 84 LYS A C 1
ATOM 657 O O . LYS A 1 84 ? -4.330 -14.034 -4.195 1.00 94.38 84 LYS A O 1
ATOM 662 N N . ARG A 1 85 ? -3.495 -12.590 -5.678 1.00 96.00 85 ARG A N 1
ATOM 663 C CA . ARG A 1 85 ? -2.661 -13.542 -6.449 1.00 96.00 85 ARG A CA 1
ATOM 664 C C . ARG A 1 85 ? -1.257 -13.689 -5.853 1.00 96.00 85 ARG A C 1
ATOM 666 O O . ARG A 1 85 ? -0.250 -13.421 -6.509 1.00 96.00 85 ARG A O 1
ATOM 673 N N . LEU A 1 86 ? -1.181 -14.117 -4.590 1.00 95.31 86 LEU A N 1
ATOM 674 C CA . LEU A 1 86 ? 0.088 -14.203 -3.851 1.00 95.31 86 LEU A CA 1
ATOM 675 C C . LEU A 1 86 ? 1.118 -15.125 -4.524 1.00 95.31 86 LEU A C 1
ATOM 677 O O . LEU A 1 86 ? 2.273 -14.737 -4.659 1.00 95.31 86 LEU A O 1
ATOM 681 N N . LEU A 1 87 ? 0.698 -16.296 -5.009 1.00 96.06 87 LEU A N 1
ATOM 682 C CA . LEU A 1 87 ? 1.601 -17.275 -5.633 1.00 96.06 87 LEU A CA 1
ATOM 683 C C . LEU A 1 87 ? 2.368 -16.700 -6.834 1.00 96.06 87 LEU A C 1
ATOM 685 O O . LEU A 1 87 ? 3.519 -17.055 -7.072 1.00 96.06 87 LEU A O 1
ATOM 689 N N . GLU A 1 88 ? 1.758 -15.774 -7.575 1.00 97.25 88 GLU A N 1
ATOM 690 C CA . GLU A 1 88 ? 2.425 -15.076 -8.677 1.00 97.25 88 GLU A CA 1
ATOM 691 C C . GLU A 1 88 ? 3.271 -13.887 -8.205 1.00 97.25 88 GLU A C 1
ATOM 693 O O . GLU A 1 88 ? 4.255 -13.523 -8.854 1.00 97.25 88 GLU A O 1
ATOM 698 N N . ALA A 1 89 ? 2.898 -13.271 -7.082 1.00 97.25 89 ALA A N 1
ATOM 699 C CA . ALA A 1 89 ? 3.618 -12.149 -6.497 1.00 97.25 89 ALA A CA 1
ATOM 700 C C . ALA A 1 89 ? 4.947 -12.588 -5.860 1.00 97.25 89 ALA A C 1
ATOM 702 O O . ALA A 1 89 ? 5.951 -11.901 -6.029 1.00 97.25 89 ALA A O 1
ATOM 703 N N . GLU A 1 90 ? 4.991 -13.735 -5.178 1.00 96.19 90 GLU A N 1
ATOM 704 C CA . GLU A 1 90 ? 6.179 -14.253 -4.476 1.00 96.19 90 GLU A CA 1
ATOM 705 C C . GLU A 1 90 ? 7.471 -14.300 -5.319 1.00 96.19 90 GLU A C 1
ATOM 707 O O . GLU A 1 90 ? 8.485 -13.738 -4.882 1.00 96.19 90 GLU A O 1
ATOM 712 N N . PRO A 1 91 ? 7.495 -14.888 -6.534 1.00 96.81 91 PRO A N 1
ATOM 713 C CA . PRO A 1 91 ? 8.709 -14.888 -7.350 1.00 96.81 91 PRO A CA 1
ATOM 714 C C . PRO A 1 91 ? 9.131 -13.472 -7.764 1.00 96.81 91 PRO A C 1
ATOM 716 O O . PRO A 1 91 ? 10.324 -13.199 -7.918 1.00 96.81 91 PRO A O 1
ATOM 719 N N . LEU A 1 92 ? 8.183 -12.544 -7.923 1.00 97.62 92 LEU A N 1
ATOM 720 C CA . LEU A 1 92 ? 8.490 -11.149 -8.231 1.00 97.62 92 LEU A CA 1
ATOM 721 C C . LEU A 1 92 ? 9.006 -10.394 -7.005 1.00 97.62 92 LEU A C 1
ATOM 723 O O . LEU A 1 92 ? 9.944 -9.612 -7.154 1.00 97.62 92 LEU A O 1
ATOM 727 N N . ILE A 1 93 ? 8.468 -10.661 -5.811 1.00 96.44 93 ILE A N 1
ATOM 728 C CA . ILE A 1 93 ? 8.987 -10.149 -4.534 1.00 96.44 93 ILE A CA 1
ATOM 729 C C . ILE A 1 93 ? 10.458 -10.536 -4.403 1.00 96.44 93 ILE A C 1
ATOM 731 O O . ILE A 1 93 ? 11.302 -9.667 -4.190 1.00 96.44 93 ILE A O 1
ATOM 735 N N . ALA A 1 94 ? 10.796 -11.805 -4.641 1.00 95.19 94 ALA A N 1
ATOM 736 C CA . ALA A 1 94 ? 12.183 -12.259 -4.634 1.00 95.19 94 ALA A CA 1
ATOM 737 C C . ALA A 1 94 ? 13.063 -11.488 -5.630 1.00 95.19 94 ALA A C 1
ATOM 739 O O . ALA A 1 94 ? 14.156 -11.051 -5.267 1.00 95.19 94 ALA A O 1
ATOM 740 N N . LYS A 1 95 ? 12.588 -11.264 -6.862 1.00 95.12 95 LYS A N 1
ATOM 741 C CA . LYS A 1 95 ? 13.325 -10.494 -7.879 1.00 95.12 95 LYS A CA 1
ATOM 742 C C . LYS A 1 95 ? 13.521 -9.027 -7.490 1.00 95.12 95 LYS A C 1
ATOM 744 O O . LYS A 1 95 ? 14.630 -8.511 -7.610 1.00 95.12 95 LYS A O 1
ATOM 749 N N . ALA A 1 96 ? 12.472 -8.355 -7.018 1.00 95.19 96 ALA A N 1
ATOM 750 C CA . ALA A 1 96 ? 12.534 -6.951 -6.620 1.00 95.19 96 ALA A CA 1
ATOM 751 C C . ALA A 1 96 ? 13.470 -6.761 -5.421 1.00 95.19 96 ALA A C 1
ATOM 753 O O . ALA A 1 96 ? 14.354 -5.901 -5.443 1.00 95.19 96 ALA A O 1
ATOM 754 N N . LEU A 1 97 ? 13.326 -7.612 -4.403 1.00 93.50 97 LEU A N 1
ATOM 755 C CA . LEU A 1 97 ? 14.153 -7.543 -3.210 1.00 93.50 97 LEU A CA 1
ATOM 756 C C . LEU A 1 97 ? 15.600 -7.921 -3.510 1.00 93.50 97 LEU A C 1
ATOM 758 O O . LEU A 1 97 ? 16.468 -7.251 -2.990 1.00 93.50 97 LEU A O 1
ATOM 762 N N . LYS A 1 98 ? 15.920 -8.863 -4.401 1.00 93.12 98 LYS A N 1
ATOM 763 C CA . LYS A 1 98 ? 17.324 -9.208 -4.730 1.00 93.12 98 LYS A CA 1
ATOM 764 C C . LYS A 1 98 ? 17.963 -8.333 -5.819 1.00 93.12 98 LYS A C 1
ATOM 766 O O . LYS A 1 98 ? 19.111 -8.566 -6.201 1.00 93.12 98 LYS A O 1
ATOM 771 N N . SER A 1 99 ? 17.244 -7.338 -6.340 1.00 91.19 99 SER A N 1
ATOM 772 C CA . SER A 1 99 ? 17.739 -6.495 -7.431 1.00 91.19 99 SER A CA 1
ATOM 773 C C . SER A 1 99 ? 18.988 -5.700 -7.040 1.00 91.19 99 SER A C 1
ATOM 775 O O . SER A 1 99 ? 19.054 -5.078 -5.981 1.00 91.19 99 SER A O 1
ATOM 777 N N . LYS A 1 100 ? 19.955 -5.649 -7.964 1.00 90.12 100 LYS A N 1
ATOM 778 C CA . LYS A 1 100 ? 21.186 -4.846 -7.855 1.00 90.12 100 LYS A CA 1
ATOM 779 C C . LYS A 1 100 ? 21.073 -3.470 -8.530 1.00 90.12 100 LYS A C 1
ATOM 781 O O . LYS A 1 100 ? 22.080 -2.787 -8.712 1.00 90.12 100 LYS A O 1
ATOM 786 N N . ALA A 1 101 ? 19.863 -3.046 -8.913 1.00 91.56 101 ALA A N 1
ATOM 787 C CA . ALA A 1 101 ? 19.631 -1.757 -9.576 1.00 91.56 101 ALA A CA 1
ATOM 788 C C . ALA A 1 101 ? 19.906 -0.538 -8.665 1.00 91.56 101 ALA A C 1
ATOM 790 O O . ALA A 1 101 ? 20.122 0.578 -9.149 1.00 91.56 101 ALA A O 1
ATOM 791 N N . ILE A 1 102 ? 19.912 -0.736 -7.342 1.00 90.19 102 ILE A N 1
ATOM 792 C CA . ILE A 1 102 ? 20.257 0.281 -6.343 1.00 90.19 102 ILE A CA 1
ATOM 793 C C . ILE A 1 102 ? 21.580 -0.122 -5.697 1.00 90.19 102 ILE A C 1
ATOM 795 O O . ILE A 1 102 ? 21.632 -1.081 -4.935 1.00 90.19 102 ILE A O 1
ATOM 799 N N . LYS A 1 103 ? 22.650 0.608 -6.025 1.00 89.88 103 LYS A N 1
ATOM 800 C CA . LYS A 1 103 ? 24.005 0.337 -5.518 1.00 89.88 103 LYS A CA 1
ATOM 801 C C . LYS A 1 103 ? 24.304 1.023 -4.186 1.00 89.88 103 LYS A C 1
ATOM 803 O O . LYS A 1 103 ? 25.128 0.537 -3.426 1.00 89.88 103 LYS A O 1
ATOM 808 N N . ASP A 1 104 ? 23.662 2.162 -3.942 1.00 91.56 104 ASP A N 1
ATOM 809 C CA . ASP A 1 104 ? 23.875 2.961 -2.740 1.00 91.56 104 ASP A CA 1
ATOM 810 C C . ASP A 1 104 ? 23.221 2.287 -1.517 1.00 91.56 104 ASP A C 1
ATOM 812 O O . ASP A 1 104 ? 22.007 2.067 -1.554 1.00 91.56 104 ASP A O 1
ATOM 816 N N . PRO A 1 105 ? 23.978 1.954 -0.452 1.00 89.88 105 PRO A N 1
ATOM 817 C CA . PRO A 1 105 ? 23.456 1.232 0.709 1.00 89.88 105 PRO A CA 1
ATOM 818 C C . PRO A 1 105 ? 22.325 1.952 1.452 1.00 89.88 105 PRO A C 1
ATOM 820 O O . PRO A 1 105 ? 21.388 1.299 1.910 1.00 89.88 105 PRO A O 1
ATOM 823 N N . ILE A 1 106 ? 22.378 3.286 1.547 1.00 89.75 106 ILE A N 1
ATOM 824 C CA . ILE A 1 106 ? 21.359 4.083 2.246 1.00 89.75 106 ILE A CA 1
ATOM 825 C C . ILE A 1 106 ? 20.046 4.029 1.462 1.00 89.75 106 ILE A C 1
ATOM 827 O O . ILE A 1 106 ? 19.036 3.547 1.969 1.00 89.75 106 ILE A O 1
ATOM 831 N N . ARG A 1 107 ? 20.079 4.383 0.173 1.00 88.44 107 ARG A N 1
ATOM 832 C CA . ARG A 1 107 ? 18.914 4.289 -0.722 1.00 88.44 107 ARG A CA 1
ATOM 833 C C . ARG A 1 107 ? 18.383 2.867 -0.837 1.00 88.44 107 ARG A C 1
ATOM 835 O O . ARG A 1 107 ? 17.193 2.669 -1.069 1.00 88.44 107 ARG A O 1
ATOM 842 N N . ARG A 1 108 ? 19.259 1.870 -0.726 1.00 88.00 108 ARG A N 1
ATOM 843 C CA . ARG A 1 108 ? 18.888 0.458 -0.729 1.00 88.00 108 ARG A CA 1
ATOM 844 C C . ARG A 1 108 ? 18.097 0.094 0.525 1.00 88.00 108 ARG A C 1
ATOM 846 O O . ARG A 1 108 ? 17.053 -0.538 0.393 1.00 88.00 108 ARG A O 1
ATOM 853 N N . ARG A 1 109 ? 18.544 0.521 1.708 1.00 89.19 109 ARG A N 1
ATOM 854 C CA . ARG A 1 109 ? 17.791 0.375 2.960 1.00 89.19 109 ARG A CA 1
ATOM 855 C C . ARG A 1 109 ? 16.425 1.057 2.869 1.00 89.19 109 ARG A C 1
ATOM 857 O O . ARG A 1 109 ? 15.420 0.407 3.146 1.00 89.19 109 ARG A O 1
ATOM 864 N N . ASP A 1 110 ? 16.388 2.310 2.422 1.00 87.94 110 ASP A N 1
ATOM 865 C CA . ASP A 1 110 ? 15.141 3.075 2.287 1.00 87.94 110 ASP A CA 1
ATOM 866 C C . ASP A 1 110 ? 14.168 2.388 1.324 1.00 87.94 110 ASP A C 1
ATOM 868 O O . ASP A 1 110 ? 12.977 2.255 1.607 1.00 87.94 110 ASP A O 1
ATOM 872 N N . PHE A 1 111 ? 14.688 1.881 0.201 1.00 89.12 111 PHE A N 1
ATOM 873 C CA . PHE A 1 111 ? 13.908 1.094 -0.745 1.00 89.12 111 PHE A CA 1
ATOM 874 C C . PHE A 1 111 ? 13.312 -0.151 -0.087 1.00 89.12 111 PHE A C 1
ATOM 876 O O . PHE A 1 111 ? 12.116 -0.368 -0.227 1.00 89.12 111 PHE A O 1
ATOM 883 N N . LEU A 1 112 ? 14.108 -0.944 0.639 1.00 89.69 112 LEU A N 1
ATOM 884 C CA . LEU A 1 112 ? 13.648 -2.177 1.291 1.00 89.69 112 LEU A CA 1
ATOM 885 C C . LEU A 1 112 ? 12.565 -1.927 2.346 1.00 89.69 112 LEU A C 1
ATOM 887 O O . LEU A 1 112 ? 11.586 -2.674 2.419 1.00 89.69 112 LEU A O 1
ATOM 891 N N 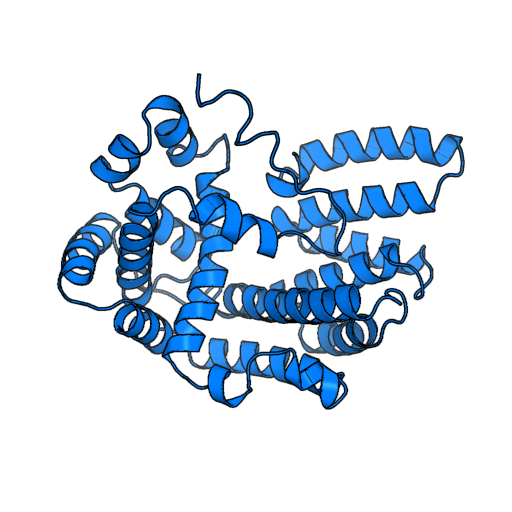. GLN A 1 113 ? 12.717 -0.868 3.139 1.00 87.31 113 GLN A N 1
ATOM 892 C CA . GLN A 1 113 ? 11.715 -0.467 4.124 1.00 87.31 113 GLN A CA 1
ATOM 893 C C . GLN A 1 113 ? 10.423 -0.011 3.439 1.00 87.31 113 GLN A C 1
ATOM 895 O O . GLN A 1 113 ? 9.342 -0.498 3.769 1.00 87.31 113 GLN A O 1
ATOM 900 N N . SER A 1 114 ? 10.538 0.873 2.444 1.00 85.94 114 SER A N 1
ATOM 901 C CA . SER A 1 114 ? 9.396 1.412 1.701 1.00 85.94 114 SER A CA 1
ATOM 902 C C . SER A 1 114 ? 8.632 0.318 0.949 1.00 85.94 114 SER A C 1
ATOM 904 O O . SER A 1 114 ? 7.408 0.226 1.066 1.00 85.94 114 SER A O 1
ATOM 906 N N . VAL A 1 115 ? 9.345 -0.565 0.241 1.00 89.12 115 VAL A N 1
ATOM 907 C CA . VAL A 1 115 ? 8.737 -1.615 -0.586 1.00 89.12 115 VAL A CA 1
ATOM 908 C C . VAL A 1 115 ? 7.997 -2.647 0.243 1.00 89.12 115 VAL A C 1
ATOM 910 O O . VAL A 1 115 ? 6.848 -2.970 -0.054 1.00 89.12 115 VAL A O 1
ATOM 913 N N . THR A 1 116 ? 8.621 -3.109 1.324 1.00 90.00 116 THR A N 1
ATOM 914 C CA . THR A 1 116 ? 8.023 -4.115 2.201 1.00 90.00 116 THR A CA 1
ATOM 915 C C . THR A 1 116 ? 6.836 -3.526 2.952 1.00 90.00 116 THR A C 1
ATOM 917 O O . THR A 1 116 ? 5.786 -4.162 3.025 1.00 90.00 116 THR A O 1
ATOM 920 N N . SER A 1 117 ? 6.956 -2.276 3.420 1.00 88.12 117 SER A N 1
ATOM 921 C CA . SER A 1 117 ? 5.838 -1.556 4.029 1.00 88.12 117 SER A CA 1
ATOM 922 C C . SER A 1 117 ? 4.667 -1.447 3.058 1.00 88.12 117 SER A C 1
ATOM 924 O O . SER A 1 117 ? 3.553 -1.816 3.414 1.00 88.12 117 SER A O 1
ATOM 926 N N . ARG A 1 118 ? 4.888 -1.041 1.800 1.00 88.69 118 ARG A N 1
ATOM 927 C CA . ARG A 1 118 ? 3.783 -0.957 0.837 1.00 88.69 118 ARG A CA 1
ATOM 928 C C . ARG A 1 118 ? 3.139 -2.309 0.573 1.00 88.69 118 ARG A C 1
ATOM 930 O O . ARG A 1 118 ? 1.916 -2.365 0.525 1.00 88.69 118 ARG A O 1
ATOM 937 N N . PHE A 1 119 ? 3.920 -3.376 0.402 1.00 92.81 119 PHE A N 1
ATOM 938 C CA . PHE A 1 119 ? 3.357 -4.715 0.213 1.00 92.81 119 PHE A CA 1
ATOM 939 C C . PHE A 1 119 ? 2.453 -5.093 1.382 1.00 92.81 119 PHE A C 1
ATOM 941 O O . PHE A 1 119 ? 1.341 -5.563 1.158 1.00 92.81 119 PHE A O 1
ATOM 948 N N . GLN A 1 120 ? 2.879 -4.805 2.611 1.00 90.69 120 GLN A N 1
ATOM 949 C CA . GLN A 1 120 ? 2.080 -5.027 3.809 1.00 90.69 120 GLN A CA 1
ATOM 950 C C . GLN A 1 120 ? 0.785 -4.197 3.805 1.00 90.69 120 GLN A C 1
ATOM 952 O O . GLN A 1 120 ? -0.293 -4.751 4.011 1.00 90.69 120 GLN A O 1
ATOM 957 N N . LEU A 1 121 ? 0.866 -2.890 3.524 1.00 89.19 121 LEU A N 1
ATOM 958 C CA . LEU A 1 121 ? -0.304 -2.004 3.510 1.00 89.19 121 LEU A CA 1
ATOM 959 C C . LEU A 1 121 ? -1.327 -2.418 2.439 1.00 89.19 121 LEU A C 1
ATOM 961 O O . LEU A 1 121 ? -2.527 -2.492 2.692 1.00 89.19 121 LEU A O 1
ATOM 965 N N . GLU A 1 122 ? -0.852 -2.747 1.240 1.00 89.75 122 GLU A N 1
ATOM 966 C CA . GLU A 1 122 ? -1.700 -3.223 0.140 1.00 89.75 122 GLU A CA 1
ATOM 967 C C . GLU A 1 122 ? -2.299 -4.604 0.437 1.00 89.75 122 GLU A C 1
ATOM 969 O O . GLU A 1 122 ? -3.404 -4.920 -0.008 1.00 89.75 122 GLU A O 1
ATOM 974 N N . SER A 1 123 ? -1.612 -5.417 1.243 1.00 92.62 123 SER A N 1
ATOM 975 C CA . SER A 1 123 ? -2.124 -6.710 1.704 1.00 92.62 123 SER A CA 1
ATOM 976 C C . SER A 1 123 ? -3.292 -6.552 2.672 1.00 92.62 123 SER A C 1
ATOM 978 O O . SER A 1 123 ? -4.267 -7.285 2.554 1.00 92.62 123 SER A O 1
ATOM 980 N N . TYR A 1 124 ? -3.253 -5.560 3.567 1.00 92.44 124 TYR A N 1
ATOM 981 C CA . TYR A 1 124 ? -4.400 -5.245 4.424 1.00 92.44 124 TYR A CA 1
ATOM 982 C C . TYR A 1 124 ? -5.620 -4.820 3.602 1.00 92.44 124 TYR A C 1
ATOM 984 O O . TYR A 1 124 ? -6.697 -5.384 3.774 1.00 92.44 124 TYR A O 1
ATOM 992 N N . ILE A 1 125 ? -5.447 -3.861 2.684 1.00 88.69 125 ILE A N 1
ATOM 993 C CA . ILE A 1 125 ? -6.546 -3.337 1.852 1.00 88.69 125 ILE A CA 1
ATOM 994 C C . ILE A 1 125 ? -7.146 -4.411 0.947 1.00 88.69 125 ILE A C 1
ATOM 996 O O . ILE A 1 125 ? -8.356 -4.453 0.741 1.00 88.69 125 ILE A O 1
ATOM 1000 N N . SER A 1 126 ? -6.309 -5.272 0.377 1.00 90.44 126 SER A N 1
ATOM 1001 C CA . SER A 1 126 ? -6.782 -6.338 -0.502 1.00 90.44 126 SER A CA 1
ATOM 1002 C C . SER A 1 126 ? -7.479 -7.449 0.269 1.00 90.44 126 SER A C 1
ATOM 1004 O O . SER A 1 126 ? -8.549 -7.885 -0.148 1.00 90.44 126 SER A O 1
ATOM 1006 N N . ALA A 1 127 ? -6.919 -7.887 1.398 1.00 91.75 127 ALA A N 1
ATOM 1007 C CA . ALA A 1 127 ? -7.480 -8.987 2.167 1.00 91.75 127 ALA A CA 1
ATOM 1008 C C . ALA A 1 127 ? -8.796 -8.614 2.847 1.00 91.75 127 ALA A C 1
ATOM 1010 O O . ALA A 1 127 ? -9.700 -9.440 2.853 1.00 91.75 127 ALA A O 1
ATOM 1011 N N . ILE A 1 128 ? -8.927 -7.382 3.354 1.00 90.75 128 ILE A N 1
ATOM 1012 C CA . ILE A 1 128 ? -10.150 -6.923 4.025 1.00 90.75 128 ILE A CA 1
ATOM 1013 C C . ILE A 1 128 ? -11.337 -6.754 3.064 1.00 90.75 128 ILE A C 1
ATOM 1015 O O . ILE A 1 128 ? -12.483 -6.681 3.503 1.00 90.75 128 ILE A O 1
ATOM 1019 N N . ARG A 1 129 ? -11.066 -6.681 1.755 1.00 88.50 129 ARG A N 1
ATOM 1020 C CA . ARG A 1 129 ? -12.084 -6.389 0.753 1.00 88.50 129 ARG A CA 1
ATOM 1021 C C . ARG A 1 129 ? -13.176 -7.460 0.727 1.00 88.50 129 ARG A C 1
ATOM 1023 O O . ARG A 1 129 ? -12.852 -8.648 0.632 1.00 88.50 129 ARG A O 1
ATOM 1030 N N . ASP A 1 130 ? -14.424 -6.994 0.757 1.00 85.00 130 ASP A N 1
ATOM 1031 C CA . ASP A 1 130 ? -15.664 -7.785 0.721 1.00 85.00 130 ASP A CA 1
ATOM 1032 C C . ASP A 1 130 ? -15.874 -8.717 1.936 1.00 85.00 130 ASP A C 1
ATOM 1034 O O . ASP A 1 130 ? -16.599 -9.706 1.840 1.00 85.00 130 ASP A O 1
ATOM 1038 N N . LEU A 1 131 ? -15.241 -8.428 3.084 1.00 83.56 131 LEU A N 1
ATOM 1039 C CA . LEU A 1 131 ? -15.358 -9.242 4.307 1.00 83.56 131 LEU A CA 1
ATOM 1040 C C . LEU A 1 131 ? -16.346 -8.702 5.355 1.00 83.56 131 LEU A C 1
ATOM 1042 O O . LEU A 1 131 ? -16.599 -9.386 6.345 1.00 83.56 131 LEU A O 1
ATOM 1046 N N . GLY A 1 132 ? -16.874 -7.485 5.202 1.00 70.56 132 GLY A N 1
ATOM 1047 C CA . GLY A 1 132 ? -17.747 -6.866 6.206 1.00 70.56 132 GLY A CA 1
ATOM 1048 C C . GLY A 1 132 ? -19.171 -6.691 5.700 1.00 70.56 132 GLY A C 1
ATOM 1049 O O . GLY A 1 132 ? -19.391 -5.951 4.746 1.00 70.56 132 GLY A O 1
ATOM 1050 N N . THR A 1 133 ? -20.133 -7.325 6.369 1.00 70.50 133 THR A N 1
ATOM 1051 C CA . THR A 1 133 ? -21.562 -7.271 6.013 1.00 70.50 133 THR A CA 1
ATOM 1052 C C . THR A 1 133 ? -22.403 -6.443 6.982 1.00 70.50 133 THR A C 1
ATOM 1054 O O . THR A 1 133 ? -23.627 -6.435 6.860 1.00 70.50 133 THR A O 1
ATOM 1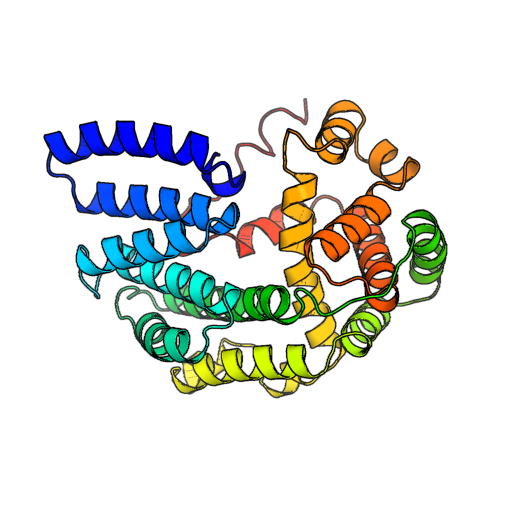057 N N . GLU A 1 134 ? -21.799 -5.792 7.983 1.00 77.12 134 GLU A N 1
ATOM 1058 C CA . GLU A 1 134 ? -22.571 -4.945 8.895 1.00 77.12 134 GLU A CA 1
ATOM 1059 C C . GLU A 1 134 ? -23.065 -3.689 8.165 1.00 77.12 134 GLU A C 1
ATOM 1061 O O . GLU A 1 134 ? -22.614 -3.335 7.081 1.00 77.12 134 GLU A O 1
ATOM 1066 N N . SER A 1 135 ? -24.004 -2.968 8.758 1.00 79.56 135 SER A N 1
ATOM 1067 C CA . SER A 1 135 ? -24.372 -1.635 8.289 1.00 79.56 135 SER A CA 1
ATOM 1068 C C . SER A 1 135 ? -24.374 -0.700 9.480 1.00 79.56 135 SER A C 1
ATOM 1070 O O . SER A 1 135 ? -24.954 -1.020 10.518 1.00 79.56 135 SER A O 1
ATOM 1072 N N . PHE A 1 136 ? -23.746 0.459 9.342 1.00 84.69 136 PHE A N 1
ATOM 1073 C CA . PHE A 1 136 ? -23.739 1.496 10.365 1.00 84.69 136 PHE A CA 1
ATOM 1074 C C . PHE A 1 136 ? -23.844 2.868 9.709 1.00 84.69 136 PHE A C 1
ATOM 1076 O O . PHE A 1 136 ? -23.437 3.054 8.566 1.00 84.69 136 PHE A O 1
ATOM 1083 N N . SER A 1 137 ? -24.407 3.834 10.428 1.00 90.62 137 SER A N 1
ATOM 1084 C CA . SER A 1 137 ? -24.513 5.204 9.937 1.00 90.62 137 SER A CA 1
ATOM 1085 C C . SER A 1 137 ? -23.322 6.047 10.392 1.00 90.62 137 SER A C 1
ATOM 1087 O O . SER A 1 137 ? -22.732 5.800 11.451 1.00 9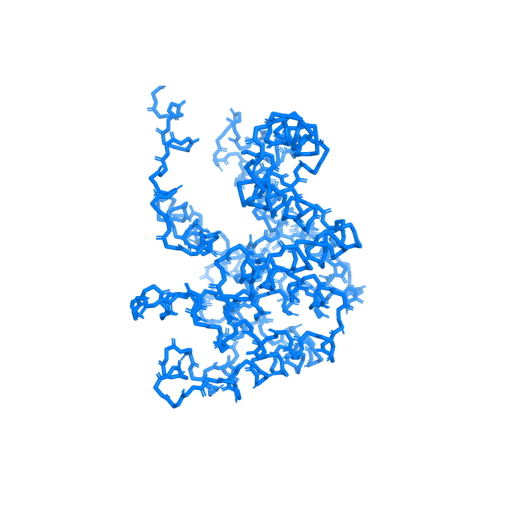0.62 137 SER A O 1
ATOM 1089 N N . ALA A 1 138 ? -22.978 7.066 9.602 1.00 89.75 138 ALA A N 1
ATOM 1090 C CA . ALA A 1 138 ? -21.917 8.005 9.952 1.00 89.75 138 ALA A CA 1
ATOM 1091 C C . ALA A 1 138 ? -22.241 8.755 11.258 1.00 89.75 138 ALA A C 1
ATOM 1093 O O . ALA A 1 138 ? -21.338 9.061 12.030 1.00 89.75 138 ALA A O 1
ATOM 1094 N N . GLU A 1 139 ? -23.522 8.992 11.549 1.00 90.44 139 GLU A N 1
ATOM 1095 C CA . GLU A 1 139 ? -23.986 9.637 12.780 1.00 90.44 139 GLU A CA 1
ATOM 1096 C C . GLU A 1 139 ? -23.714 8.780 14.019 1.00 90.44 139 GLU A C 1
ATOM 1098 O O . GLU A 1 139 ? -23.300 9.309 15.050 1.00 90.44 139 GLU A O 1
ATOM 1103 N N . ALA A 1 140 ? -23.920 7.463 13.922 1.00 91.62 140 ALA A N 1
ATOM 1104 C CA . ALA A 1 140 ? -23.625 6.544 15.017 1.00 91.62 140 ALA A CA 1
ATOM 1105 C C . ALA A 1 140 ? -22.111 6.435 15.257 1.00 91.62 140 ALA A C 1
ATOM 1107 O O . ALA A 1 140 ? -21.666 6.406 16.403 1.00 91.62 140 ALA A O 1
ATOM 1108 N N . VAL A 1 141 ? -21.321 6.411 14.177 1.00 93.69 141 VAL A N 1
ATOM 1109 C CA . VAL A 1 141 ? -19.852 6.411 14.257 1.00 93.69 141 VAL A CA 1
ATOM 1110 C C . VAL A 1 141 ? -19.337 7.694 14.900 1.00 93.69 141 VAL A C 1
ATOM 1112 O O . VAL A 1 141 ? -18.482 7.627 15.775 1.00 93.69 141 VAL A O 1
ATOM 1115 N N . ASP A 1 142 ? -19.867 8.848 14.500 1.00 91.62 142 ASP A N 1
ATOM 1116 C CA . ASP A 1 142 ? -19.517 10.160 15.049 1.00 91.62 142 ASP A CA 1
ATOM 1117 C C . ASP A 1 142 ? -19.759 10.239 16.563 1.00 91.62 142 ASP A C 1
ATOM 1119 O O . ASP A 1 142 ? -18.847 10.576 17.319 1.00 91.62 142 ASP A O 1
ATOM 1123 N N . ALA A 1 143 ? -20.960 9.859 17.015 1.00 91.81 143 ALA A N 1
ATOM 1124 C CA . ALA A 1 143 ? -21.329 9.915 18.428 1.00 91.81 143 ALA A CA 1
ATOM 1125 C C . ALA A 1 143 ? -20.405 9.052 19.306 1.00 91.81 143 ALA A C 1
ATOM 1127 O O . ALA A 1 143 ? -19.913 9.512 20.338 1.00 91.81 143 ALA A O 1
ATOM 1128 N N . GLU A 1 144 ? -20.115 7.822 18.878 1.00 94.00 144 GLU A N 1
ATOM 1129 C CA . GLU A 1 144 ? -19.226 6.916 19.612 1.00 94.00 144 GLU A CA 1
ATOM 1130 C C . GLU A 1 144 ? -17.750 7.314 19.502 1.00 94.00 144 GLU A C 1
ATOM 1132 O O . GLU A 1 144 ? -16.983 7.119 20.448 1.00 94.00 144 GLU A O 1
ATOM 1137 N N . ALA A 1 145 ? -17.336 7.902 18.377 1.00 92.50 145 ALA A N 1
ATOM 1138 C CA . ALA A 1 145 ? -15.975 8.389 18.201 1.00 92.50 145 ALA A CA 1
AT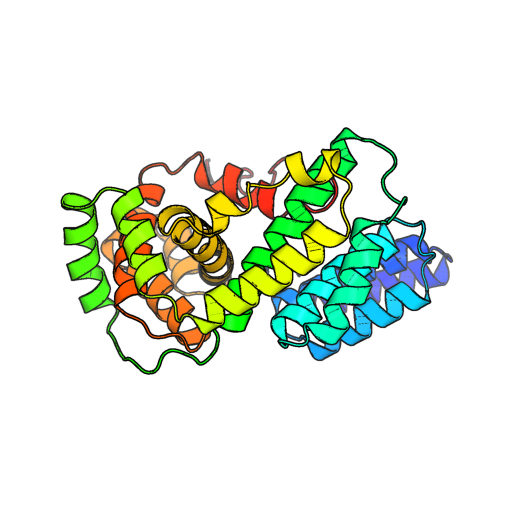OM 1139 C C . ALA A 1 145 ? -15.676 9.579 19.121 1.00 92.50 145 ALA A C 1
ATOM 1141 O O . ALA A 1 145 ? -14.593 9.622 19.702 1.00 92.50 145 ALA A O 1
ATOM 1142 N N . ILE A 1 146 ? -16.626 10.503 19.318 1.00 90.62 146 ILE A N 1
ATOM 1143 C CA . ILE A 1 146 ? -16.484 11.618 20.272 1.00 90.62 146 ILE A CA 1
ATOM 1144 C C . ILE A 1 146 ? -16.210 11.088 21.683 1.00 90.62 146 ILE A C 1
ATOM 1146 O O . ILE A 1 146 ? -15.308 11.582 22.366 1.00 90.62 146 ILE A O 1
ATOM 1150 N N . GLU A 1 147 ? -16.947 10.062 22.106 1.00 92.31 147 GLU A N 1
ATOM 1151 C CA . GLU A 1 147 ? -16.744 9.446 23.416 1.00 92.31 147 GLU A CA 1
ATOM 1152 C C . GLU A 1 147 ? -15.396 8.719 23.496 1.00 92.31 147 GLU A C 1
ATOM 1154 O O . GLU A 1 147 ? -14.643 8.876 24.460 1.00 92.31 147 GLU A O 1
ATOM 1159 N N . ALA A 1 148 ? -15.027 7.987 22.443 1.00 93.19 148 ALA A N 1
ATOM 1160 C CA . ALA A 1 148 ? -13.745 7.299 22.349 1.00 93.19 148 ALA A CA 1
ATOM 1161 C C . ALA A 1 148 ? -12.545 8.264 22.391 1.00 93.19 148 ALA A C 1
ATOM 1163 O O . ALA A 1 148 ? -11.526 7.946 23.003 1.00 93.19 148 ALA A O 1
ATOM 1164 N N . VAL A 1 149 ? -12.653 9.456 21.790 1.00 91.38 149 VAL A N 1
ATOM 1165 C CA . VAL A 1 149 ? -11.600 10.486 21.845 1.00 91.38 149 VAL A CA 1
ATOM 1166 C C . VAL A 1 149 ? -11.317 10.911 23.286 1.00 91.38 149 VAL A C 1
ATOM 1168 O O . VAL A 1 149 ? -10.150 11.110 23.632 1.00 91.38 149 VAL A O 1
ATOM 1171 N N . ARG A 1 150 ? -12.365 11.027 24.112 1.00 89.25 150 ARG A N 1
ATOM 1172 C CA . ARG A 1 150 ? -12.281 11.468 25.512 1.00 89.25 150 ARG A CA 1
ATOM 1173 C C . ARG A 1 150 ? -11.783 10.379 26.455 1.00 89.25 150 ARG A C 1
ATOM 1175 O O . ARG A 1 150 ? -11.066 10.686 27.399 1.00 89.25 150 ARG A O 1
ATOM 1182 N N . THR A 1 151 ? -12.173 9.132 26.207 1.00 93.62 151 THR A N 1
ATOM 1183 C CA . THR A 1 151 ? -12.014 8.036 27.177 1.00 93.62 151 THR A CA 1
ATOM 1184 C C . THR A 1 151 ? -10.874 7.074 26.872 1.00 93.62 151 THR A C 1
ATOM 1186 O O . THR A 1 151 ? -10.432 6.376 27.778 1.00 93.62 151 THR A O 1
ATOM 1189 N N . LYS A 1 152 ? -10.384 7.017 25.627 1.00 94.25 152 LYS A N 1
ATOM 1190 C CA . LYS A 1 152 ? -9.403 6.011 25.189 1.00 94.25 152 LYS A CA 1
ATOM 1191 C C . LYS A 1 152 ? -8.088 6.643 24.751 1.00 94.25 152 LYS A C 1
ATOM 1193 O O . LYS A 1 152 ? -8.064 7.696 24.111 1.00 94.25 152 LYS A O 1
ATOM 1198 N N . SER A 1 153 ? -6.980 5.972 25.032 1.00 94.81 153 SER A N 1
ATOM 1199 C CA . SER A 1 153 ? -5.643 6.263 24.500 1.00 94.81 153 SER A CA 1
ATOM 1200 C C . SER A 1 153 ? -5.505 5.836 23.031 1.00 94.81 153 SER A C 1
ATOM 1202 O O . SER A 1 153 ? -6.306 5.059 22.515 1.00 94.81 153 SER A O 1
ATOM 1204 N N . GLU A 1 154 ? -4.484 6.328 22.321 1.00 93.19 154 GLU A N 1
ATOM 1205 C CA . GLU A 1 154 ? -4.240 5.903 20.931 1.00 93.19 154 GLU A CA 1
ATOM 1206 C C . GLU A 1 154 ? -3.938 4.401 20.820 1.00 93.19 154 GLU A C 1
ATOM 1208 O O . GLU A 1 154 ? -4.422 3.746 19.899 1.00 93.19 154 GLU A O 1
ATOM 1213 N N . GLU A 1 155 ? -3.189 3.828 21.766 1.00 94.12 155 GLU A N 1
ATOM 1214 C CA . GLU A 1 155 ? -2.853 2.397 21.764 1.00 94.12 155 GLU A CA 1
ATOM 1215 C C . GLU A 1 155 ? -4.084 1.503 21.950 1.00 94.12 155 GLU A C 1
ATOM 1217 O O . GLU A 1 155 ? -4.195 0.454 21.305 1.00 94.12 155 GLU A O 1
ATOM 1222 N N . GLU A 1 156 ? -5.044 1.929 22.772 1.00 95.19 156 GLU A N 1
ATOM 1223 C CA . GLU A 1 156 ? -6.326 1.238 22.932 1.00 95.19 156 GLU A CA 1
ATOM 1224 C C . GLU A 1 156 ? -7.165 1.304 21.653 1.00 95.19 156 GLU A C 1
ATOM 1226 O O . GLU A 1 156 ? -7.770 0.301 21.269 1.00 95.19 156 GLU A O 1
ATOM 1231 N N . LEU A 1 157 ? -7.169 2.448 20.958 1.00 95.75 157 LEU A N 1
ATOM 1232 C CA . LEU A 1 157 ? -7.861 2.599 19.674 1.00 95.75 157 LEU A CA 1
ATOM 1233 C C . LEU A 1 157 ? -7.239 1.698 18.599 1.00 95.75 157 LEU A C 1
ATOM 1235 O O . LEU A 1 157 ? -7.963 0.985 17.903 1.00 95.75 157 LEU A O 1
ATOM 1239 N N . TYR A 1 158 ? -5.906 1.649 18.501 1.00 95.56 158 TYR A N 1
ATOM 1240 C CA . TYR A 1 158 ? -5.226 0.718 17.596 1.00 95.56 158 TYR A CA 1
ATOM 1241 C C . TYR A 1 158 ? -5.515 -0.746 17.957 1.00 95.56 158 TYR A C 1
ATOM 1243 O O . TYR A 1 158 ? -5.773 -1.562 17.073 1.00 95.56 158 TYR A O 1
ATOM 1251 N N . SER A 1 159 ? -5.538 -1.088 19.245 1.00 94.75 159 SER A N 1
ATOM 1252 C CA . SER A 1 159 ? -5.871 -2.445 19.693 1.00 94.75 159 SER A CA 1
ATOM 1253 C C . SER A 1 159 ? -7.306 -2.846 19.344 1.00 94.75 159 SER A C 1
ATOM 1255 O O . SER A 1 159 ? -7.535 -4.003 18.993 1.00 94.75 159 SER A O 1
ATOM 1257 N N . GLN A 1 160 ? -8.259 -1.909 19.400 1.00 94.75 160 GLN A N 1
ATOM 1258 C CA . GLN A 1 160 ? -9.647 -2.140 18.982 1.00 94.75 160 GLN A CA 1
ATOM 1259 C C . GLN A 1 160 ? -9.751 -2.394 17.483 1.00 94.75 160 GLN A C 1
ATOM 1261 O O . GLN A 1 160 ? -10.393 -3.364 17.088 1.00 94.75 160 GLN A O 1
ATOM 1266 N N . ILE A 1 161 ? -9.056 -1.593 16.666 1.00 94.69 161 ILE A N 1
ATOM 1267 C CA . ILE A 1 161 ? -8.969 -1.833 15.220 1.00 94.69 161 ILE A CA 1
ATOM 1268 C C . ILE A 1 161 ? -8.469 -3.253 14.963 1.00 94.69 161 ILE A C 1
ATOM 1270 O O . ILE A 1 161 ? -9.128 -4.006 14.259 1.00 94.69 161 ILE A O 1
ATOM 1274 N N . ALA A 1 162 ? -7.345 -3.642 15.568 1.00 93.38 162 ALA A N 1
ATOM 1275 C CA . ALA A 1 162 ? -6.763 -4.963 15.353 1.00 93.38 162 ALA A CA 1
ATOM 1276 C C . ALA A 1 162 ? -7.666 -6.112 15.813 1.00 93.38 162 ALA A C 1
ATOM 1278 O O . ALA A 1 162 ? -7.742 -7.135 15.142 1.00 93.38 162 ALA A O 1
ATOM 1279 N N . ALA A 1 163 ? -8.363 -5.949 16.940 1.00 92.56 163 ALA A N 1
ATOM 1280 C CA . ALA A 1 163 ? -9.295 -6.952 17.446 1.00 92.56 163 ALA A CA 1
ATOM 1281 C C . ALA A 1 163 ? -10.515 -7.152 16.533 1.00 92.56 163 ALA A C 1
ATOM 1283 O O . ALA A 1 163 ? -11.098 -8.232 16.540 1.00 92.56 163 ALA A O 1
ATOM 1284 N N . ALA A 1 164 ? -10.884 -6.131 15.758 1.00 92.12 164 ALA A N 1
ATOM 1285 C CA . ALA A 1 164 ? -11.989 -6.178 14.810 1.00 92.12 164 ALA A CA 1
ATOM 1286 C C . ALA A 1 164 ? -11.585 -6.695 13.415 1.00 92.12 164 ALA A C 1
ATOM 1288 O O . ALA A 1 164 ? -12.450 -6.863 12.556 1.00 92.12 164 ALA A O 1
ATOM 1289 N N . LEU A 1 165 ? -10.293 -6.949 13.162 1.00 91.50 165 LEU A N 1
ATOM 1290 C CA . LEU A 1 165 ? -9.842 -7.507 11.887 1.00 91.50 165 LEU A CA 1
ATOM 1291 C C . LEU A 1 165 ? -10.097 -9.021 11.825 1.00 91.50 165 LEU A C 1
ATOM 1293 O O . LEU A 1 165 ? -9.709 -9.743 12.749 1.00 91.50 165 LEU A O 1
ATOM 1297 N N . PRO A 1 166 ? -10.664 -9.540 10.719 1.00 91.50 166 PRO A N 1
ATOM 1298 C CA . PRO A 1 166 ? -10.774 -10.976 10.504 1.00 91.50 166 PRO A CA 1
ATOM 1299 C C . PRO A 1 166 ? -9.399 -11.651 10.497 1.00 91.50 166 PRO A C 1
ATOM 1301 O O . PRO A 1 166 ? -8.427 -11.124 9.947 1.00 91.50 166 PRO A O 1
ATOM 1304 N N . ARG A 1 167 ? -9.319 -12.864 11.053 1.00 90.38 167 ARG A N 1
ATOM 1305 C CA . ARG A 1 167 ? -8.068 -13.639 11.127 1.00 90.38 167 ARG A CA 1
ATOM 1306 C C . ARG A 1 167 ? -7.434 -13.862 9.751 1.00 90.38 167 ARG A C 1
ATOM 1308 O O . ARG A 1 167 ? -6.218 -13.765 9.617 1.00 90.38 167 ARG A O 1
ATOM 1315 N N . GLU A 1 168 ? -8.256 -14.090 8.733 1.00 91.50 168 GLU A N 1
ATOM 1316 C CA . GLU A 1 168 ? -7.833 -14.289 7.341 1.00 91.50 168 GLU A CA 1
ATOM 1317 C C . GLU A 1 168 ? -7.022 -13.103 6.792 1.00 91.50 168 GLU A C 1
ATOM 1319 O O . GLU A 1 168 ? -6.070 -13.295 6.033 1.00 91.50 168 GLU A O 1
ATOM 1324 N N . VAL A 1 169 ? -7.338 -11.876 7.224 1.00 92.12 169 VAL A N 1
ATOM 1325 C CA . VAL A 1 169 ? -6.598 -10.663 6.844 1.00 92.12 169 VAL A CA 1
ATOM 1326 C C . VAL A 1 169 ? -5.201 -10.673 7.437 1.00 92.12 169 VAL A C 1
ATOM 1328 O O . VAL A 1 169 ? -4.221 -10.431 6.730 1.00 92.12 169 VAL A O 1
ATOM 1331 N N . ILE A 1 170 ? -5.101 -11.006 8.723 1.00 91.50 170 ILE A N 1
ATOM 1332 C CA . ILE A 1 170 ? -3.820 -11.099 9.424 1.00 91.50 170 ILE A CA 1
ATOM 1333 C C . ILE A 1 170 ? -2.955 -12.201 8.805 1.00 91.50 170 ILE A C 1
ATOM 1335 O O . ILE A 1 170 ? -1.771 -11.987 8.544 1.00 91.50 170 ILE A O 1
ATOM 1339 N N . GLU A 1 171 ? -3.547 -13.356 8.501 1.00 92.31 171 GLU A N 1
ATOM 1340 C CA . GLU A 1 171 ? -2.844 -14.471 7.866 1.00 92.31 171 GLU A CA 1
ATOM 1341 C C . GLU A 1 171 ? -2.333 -14.119 6.465 1.00 92.31 171 GLU A C 1
ATOM 1343 O O . GLU A 1 171 ? -1.207 -14.480 6.118 1.00 92.31 171 GLU A O 1
ATOM 1348 N N . PHE A 1 172 ? -3.116 -13.395 5.659 1.00 93.62 172 PHE A N 1
ATOM 1349 C CA . PHE A 1 172 ? -2.670 -12.947 4.340 1.00 93.62 172 PHE A CA 1
ATOM 1350 C C . PHE A 1 172 ? -1.482 -11.984 4.442 1.00 93.62 172 PHE A C 1
ATOM 1352 O O . PHE A 1 172 ? -0.457 -12.197 3.793 1.00 93.62 172 PHE A O 1
ATOM 1359 N N . VAL A 1 173 ? -1.577 -10.973 5.308 1.00 92.69 173 VAL A N 1
ATOM 1360 C CA . VAL A 1 173 ? -0.494 -10.006 5.541 1.00 92.69 173 VAL A CA 1
ATOM 1361 C C . VAL A 1 173 ? 0.774 -10.704 6.032 1.00 92.69 173 VAL A C 1
ATOM 1363 O O . VAL A 1 173 ? 1.867 -10.411 5.545 1.00 92.69 173 VAL A O 1
ATOM 1366 N N . TYR A 1 174 ? 0.636 -11.667 6.946 1.00 91.62 174 TYR A N 1
ATOM 1367 C CA . TYR A 1 174 ? 1.760 -12.447 7.455 1.00 91.62 174 TYR A CA 1
ATOM 1368 C C . TYR A 1 174 ? 2.437 -13.277 6.359 1.00 91.62 174 TYR A C 1
ATOM 1370 O O . TYR A 1 174 ? 3.665 -13.319 6.285 1.00 91.62 174 TYR A O 1
ATOM 1378 N N . LYS A 1 175 ? 1.664 -13.906 5.463 1.00 93.75 175 LYS A N 1
ATOM 1379 C CA . LYS A 1 175 ? 2.225 -14.649 4.322 1.00 93.75 175 LYS A CA 1
ATOM 1380 C C . LYS A 1 175 ? 3.059 -13.738 3.418 1.00 93.75 175 LYS A C 1
ATOM 1382 O O . LYS A 1 175 ? 4.158 -14.129 3.028 1.00 93.75 175 LYS A O 1
ATOM 1387 N N . VAL A 1 176 ? 2.588 -12.520 3.143 1.00 93.50 176 VAL A N 1
ATOM 1388 C CA . VAL A 1 176 ? 3.319 -11.537 2.325 1.00 93.50 176 VAL A CA 1
ATOM 1389 C C . VAL A 1 176 ? 4.596 -11.051 3.014 1.00 93.50 176 VAL A C 1
ATOM 1391 O O . VAL A 1 176 ? 5.655 -11.024 2.385 1.00 93.50 176 VAL A O 1
ATOM 1394 N N . ASP A 1 177 ? 4.533 -10.711 4.304 1.00 91.88 177 ASP A N 1
ATOM 1395 C CA . ASP A 1 177 ? 5.712 -10.305 5.083 1.00 91.88 177 ASP A CA 1
ATOM 1396 C C . ASP A 1 177 ? 6.760 -11.430 5.142 1.00 91.88 177 ASP A C 1
ATOM 1398 O O . ASP A 1 177 ? 7.941 -11.207 4.865 1.00 91.88 177 ASP A O 1
ATOM 1402 N N . ASN A 1 178 ? 6.328 -12.668 5.386 1.00 92.19 178 ASN A N 1
ATOM 1403 C CA . ASN A 1 178 ? 7.208 -13.832 5.388 1.00 92.19 178 ASN A CA 1
ATOM 1404 C C . ASN A 1 178 ? 7.849 -14.069 4.009 1.00 92.19 178 ASN A C 1
ATOM 1406 O O . ASN A 1 178 ? 9.050 -14.338 3.914 1.00 92.19 178 ASN A O 1
ATOM 1410 N N . ALA A 1 179 ? 7.072 -13.928 2.929 1.00 92.94 179 ALA A N 1
ATOM 1411 C CA . ALA A 1 179 ? 7.580 -14.028 1.566 1.00 92.94 179 ALA A CA 1
ATOM 1412 C C . ALA A 1 179 ? 8.665 -12.982 1.278 1.00 92.94 179 ALA A C 1
ATOM 1414 O O . ALA A 1 179 ? 9.645 -13.310 0.613 1.00 92.94 179 ALA A O 1
ATOM 1415 N N . ALA A 1 180 ? 8.536 -11.762 1.809 1.00 91.94 180 ALA A N 1
ATOM 1416 C CA . ALA A 1 180 ? 9.549 -10.718 1.689 1.00 91.94 180 ALA A CA 1
ATOM 1417 C C . ALA A 1 180 ? 10.804 -11.027 2.523 1.00 91.94 180 ALA A C 1
ATOM 1419 O O . ALA A 1 180 ? 11.915 -11.046 1.987 1.00 91.94 180 ALA A O 1
ATOM 1420 N N . ARG A 1 181 ? 10.646 -11.330 3.817 1.00 92.25 181 ARG A N 1
ATOM 1421 C CA . ARG A 1 181 ? 11.769 -11.560 4.746 1.00 92.25 181 ARG A CA 1
ATOM 1422 C C . ARG A 1 181 ? 12.673 -12.707 4.329 1.00 92.25 181 ARG A C 1
ATOM 1424 O O . ARG A 1 181 ? 13.887 -12.575 4.427 1.00 92.25 181 ARG A O 1
ATOM 1431 N N . LYS A 1 182 ? 12.105 -13.796 3.801 1.00 93.50 182 LYS A N 1
ATOM 1432 C CA . LYS A 1 182 ? 12.871 -14.948 3.290 1.00 93.50 182 LYS A CA 1
ATOM 1433 C C . LYS A 1 182 ? 13.853 -14.590 2.169 1.00 93.50 182 LYS A C 1
ATOM 1435 O O . LYS A 1 182 ? 14.734 -15.386 1.856 1.00 93.50 182 LYS A O 1
ATOM 1440 N N . GLN A 1 183 ? 13.693 -13.430 1.533 1.00 92.12 183 GLN A N 1
ATOM 1441 C CA . GLN A 1 183 ? 14.534 -12.989 0.418 1.00 92.12 183 GLN A CA 1
ATOM 1442 C C . GLN A 1 183 ? 15.655 -12.044 0.848 1.00 92.12 183 GLN A C 1
ATOM 1444 O O . GLN A 1 183 ? 16.506 -11.723 0.018 1.00 92.12 183 GLN A O 1
ATOM 1449 N N . LEU A 1 184 ? 15.642 -11.598 2.104 1.00 90.88 184 LEU A N 1
ATOM 1450 C CA . LEU A 1 184 ? 16.571 -10.621 2.651 1.00 90.88 184 LEU A CA 1
ATOM 1451 C C . LEU A 1 184 ? 17.690 -11.309 3.432 1.00 90.88 184 LEU A C 1
ATOM 1453 O O . LEU A 1 184 ? 17.504 -12.364 4.037 1.00 90.88 184 LEU A O 1
ATOM 1457 N N . THR A 1 185 ? 18.865 -10.690 3.435 1.00 90.06 185 THR A N 1
ATOM 1458 C CA . THR A 1 185 ? 19.962 -11.098 4.320 1.00 90.06 185 THR A CA 1
ATOM 1459 C C . THR A 1 185 ? 19.628 -10.797 5.783 1.00 90.06 185 THR A C 1
ATOM 1461 O O . THR A 1 185 ? 18.779 -9.955 6.071 1.00 90.06 185 THR A O 1
ATOM 1464 N N . VAL A 1 186 ? 20.336 -11.427 6.730 1.00 88.38 186 VAL A N 1
ATOM 1465 C CA . VAL A 1 186 ? 20.151 -11.171 8.175 1.00 88.38 186 VAL A CA 1
ATOM 1466 C C . VAL A 1 186 ? 20.248 -9.675 8.491 1.00 88.38 186 VAL A C 1
ATOM 1468 O O . VAL A 1 186 ? 19.409 -9.142 9.210 1.00 88.38 186 VAL A O 1
ATOM 1471 N N . THR A 1 187 ? 21.219 -8.975 7.899 1.00 88.62 187 THR A N 1
ATOM 1472 C CA . THR A 1 187 ? 21.391 -7.527 8.071 1.00 88.62 187 THR A CA 1
ATOM 1473 C C . THR A 1 187 ? 20.226 -6.726 7.494 1.00 88.62 187 THR A C 1
ATOM 1475 O O . THR A 1 187 ? 19.767 -5.781 8.127 1.00 88.62 187 THR A O 1
ATOM 1478 N N . GLU A 1 188 ? 19.718 -7.096 6.317 1.00 88.19 188 GLU A N 1
ATOM 1479 C CA . GLU A 1 188 ? 18.584 -6.407 5.690 1.00 88.19 188 GLU A CA 1
ATOM 1480 C C . GLU A 1 188 ? 17.267 -6.643 6.442 1.00 88.19 188 GLU A C 1
ATOM 1482 O O . GLU A 1 188 ? 16.440 -5.736 6.523 1.00 88.19 188 GLU A O 1
ATOM 1487 N N . VAL A 1 189 ? 17.077 -7.823 7.043 1.00 88.06 189 VAL A N 1
ATOM 1488 C CA . VAL A 1 189 ? 15.905 -8.115 7.886 1.00 88.06 189 VAL A CA 1
ATOM 1489 C C . VAL A 1 189 ? 15.843 -7.177 9.094 1.00 88.06 189 VAL A C 1
ATOM 1491 O O . VAL A 1 189 ? 14.748 -6.769 9.476 1.00 88.06 189 VAL A O 1
ATOM 1494 N N . LEU A 1 190 ? 16.989 -6.769 9.655 1.00 87.06 190 LEU A N 1
ATOM 1495 C CA . LEU A 1 190 ? 17.051 -5.813 10.771 1.00 87.06 190 LEU A CA 1
ATOM 1496 C C . LEU A 1 190 ? 16.584 -4.399 10.392 1.00 87.06 190 LEU A C 1
ATOM 1498 O O . LEU A 1 190 ? 16.330 -3.582 11.275 1.00 87.06 190 LEU A O 1
ATOM 1502 N N . TYR A 1 191 ? 16.461 -4.083 9.098 1.00 83.19 191 TYR A N 1
ATOM 1503 C CA . TYR A 1 191 ? 15.872 -2.816 8.659 1.00 83.19 191 TYR A CA 1
ATOM 1504 C C . TYR A 1 191 ? 14.350 -2.809 8.777 1.00 83.19 191 TYR A C 1
ATOM 1506 O O . TYR A 1 191 ? 13.749 -1.734 8.773 1.00 83.19 191 TYR A O 1
ATOM 1514 N N . LEU A 1 192 ? 13.724 -3.980 8.857 1.00 82.62 192 LEU A N 1
ATOM 1515 C CA . LEU A 1 192 ? 12.282 -4.122 8.973 1.00 82.62 192 LEU A CA 1
ATOM 1516 C C . LEU A 1 192 ? 11.865 -4.186 10.451 1.00 82.62 192 LEU A C 1
ATOM 1518 O O . LEU A 1 192 ? 12.659 -4.608 11.294 1.00 82.62 192 LEU A O 1
ATOM 1522 N N . PRO A 1 193 ? 10.608 -3.834 10.786 1.00 78.00 193 PRO A N 1
ATOM 1523 C CA . PRO A 1 193 ? 10.044 -4.120 12.105 1.00 78.00 193 PRO A CA 1
ATOM 1524 C C . PRO A 1 193 ? 10.208 -5.605 12.453 1.00 78.00 193 PRO A C 1
ATOM 1526 O O . PRO A 1 193 ? 10.242 -6.447 11.551 1.00 78.00 193 PRO A O 1
ATOM 1529 N N . SER A 1 194 ? 10.322 -5.959 13.732 1.00 77.19 194 SER A N 1
ATOM 1530 C CA . SER A 1 194 ? 10.510 -7.365 14.105 1.00 77.19 194 SER A CA 1
ATOM 1531 C C . SER A 1 194 ? 9.252 -8.197 13.797 1.00 77.19 194 SER A C 1
ATOM 1533 O O . SER A 1 194 ? 8.137 -7.687 13.882 1.00 77.19 194 SER A O 1
ATOM 1535 N N . PRO A 1 195 ? 9.369 -9.496 13.468 1.00 71.38 195 PRO A N 1
ATOM 1536 C CA . PRO A 1 195 ? 8.191 -10.347 13.270 1.00 71.38 195 PRO A CA 1
ATOM 1537 C C . PRO A 1 195 ? 7.271 -10.365 14.502 1.00 71.38 195 PRO A C 1
ATOM 1539 O O . PRO A 1 195 ? 6.058 -10.244 14.381 1.00 71.38 195 PRO A O 1
ATOM 1542 N N . THR A 1 196 ? 7.857 -10.373 15.703 1.00 67.38 196 THR A N 1
ATOM 1543 C CA . THR A 1 196 ? 7.118 -10.288 16.971 1.00 67.38 196 THR A CA 1
ATOM 1544 C C . THR A 1 196 ? 6.360 -8.970 17.121 1.00 67.38 196 THR A C 1
ATOM 1546 O O . THR A 1 196 ? 5.338 -8.932 17.799 1.00 67.38 196 THR A O 1
ATOM 1549 N N . SER A 1 197 ? 6.813 -7.870 16.502 1.00 70.56 197 SER A N 1
ATOM 1550 C CA . SER A 1 197 ? 6.026 -6.635 16.500 1.00 70.56 197 SER A CA 1
ATOM 1551 C C . SER A 1 197 ? 4.787 -6.759 15.618 1.00 70.56 197 SER A C 1
ATOM 1553 O O . SER A 1 197 ? 3.770 -6.188 15.971 1.00 70.56 197 SER A O 1
ATOM 1555 N N . ILE A 1 198 ? 4.819 -7.544 14.536 1.00 66.31 198 ILE A N 1
ATOM 1556 C CA . ILE A 1 198 ? 3.653 -7.777 13.660 1.00 66.31 198 ILE A CA 1
ATOM 1557 C C . ILE A 1 198 ? 2.564 -8.597 14.371 1.00 66.31 198 ILE A C 1
ATOM 1559 O O . ILE A 1 198 ? 1.383 -8.457 14.067 1.00 66.31 198 ILE A O 1
ATOM 1563 N N . GLU A 1 199 ? 2.931 -9.410 15.358 1.00 72.56 199 GLU A N 1
ATOM 1564 C CA . GLU A 1 199 ? 1.982 -10.172 16.181 1.00 72.56 199 GLU A CA 1
ATOM 1565 C C . GLU A 1 199 ? 1.309 -9.316 17.267 1.00 72.56 199 GLU A C 1
ATOM 1567 O O . GLU A 1 199 ? 0.248 -9.675 17.781 1.00 72.56 199 GLU A O 1
ATOM 1572 N N . LYS A 1 200 ? 1.881 -8.152 17.610 1.00 85.44 200 LYS A N 1
ATOM 1573 C CA . LYS A 1 200 ? 1.276 -7.244 18.590 1.00 85.44 200 LYS A CA 1
ATOM 1574 C C . LYS A 1 200 ? 0.035 -6.588 17.991 1.00 85.44 200 LYS A C 1
ATOM 1576 O O . LYS A 1 200 ? 0.130 -5.852 17.010 1.00 85.44 200 LYS A O 1
ATOM 1581 N N . LYS A 1 201 ? -1.112 -6.753 18.659 1.00 86.50 201 LYS A N 1
ATOM 1582 C CA . LYS A 1 201 ? -2.393 -6.134 18.267 1.00 86.50 201 LYS A CA 1
ATOM 1583 C C . LYS A 1 201 ? -2.262 -4.632 17.987 1.00 86.50 201 LYS A C 1
ATOM 1585 O O . LYS A 1 201 ? -2.736 -4.161 16.964 1.00 86.50 201 LYS A O 1
ATOM 1590 N N . VAL A 1 202 ? -1.552 -3.883 18.833 1.00 90.44 202 VAL A N 1
ATOM 1591 C CA . VAL A 1 202 ? -1.334 -2.438 18.627 1.00 90.44 202 VAL A CA 1
ATOM 1592 C C . VAL A 1 202 ? -0.682 -2.143 17.269 1.00 90.44 202 VAL A C 1
ATOM 1594 O O . VAL A 1 202 ? -1.131 -1.262 16.543 1.00 90.44 202 VAL A O 1
ATOM 1597 N N . GLU A 1 203 ? 0.352 -2.889 16.889 1.00 89.25 203 GLU A N 1
ATOM 1598 C CA . GLU A 1 203 ? 1.082 -2.662 15.636 1.00 89.25 203 GLU A CA 1
ATOM 1599 C C . GLU A 1 203 ? 0.289 -3.119 14.406 1.00 89.25 203 GLU A C 1
ATOM 1601 O O . GLU A 1 203 ? 0.364 -2.483 13.350 1.00 89.25 203 GLU A O 1
ATOM 1606 N N . GLN A 1 204 ? -0.532 -4.165 14.541 1.00 89.81 204 GLN A N 1
ATOM 1607 C CA . GLN A 1 204 ? -1.510 -4.546 13.514 1.00 89.81 204 GLN A CA 1
ATOM 1608 C C . GLN A 1 204 ? -2.512 -3.417 13.280 1.00 89.81 204 GLN A C 1
ATOM 1610 O O . GLN A 1 204 ? -2.729 -3.012 12.140 1.00 89.81 204 GLN A O 1
ATOM 1615 N N . GLY A 1 205 ? -3.048 -2.845 14.360 1.00 91.94 205 GLY A N 1
ATOM 1616 C CA . GLY A 1 205 ? -3.965 -1.712 14.307 1.00 91.94 205 GLY A CA 1
ATOM 1617 C C . GLY A 1 205 ? -3.336 -0.485 13.659 1.00 91.94 205 GLY A C 1
ATOM 1618 O O . GLY A 1 205 ? -3.942 0.121 12.778 1.00 91.94 205 GLY A O 1
ATOM 1619 N N . LYS A 1 206 ? -2.091 -0.152 14.027 1.00 91.75 206 LYS A N 1
ATOM 1620 C CA . LYS A 1 206 ? -1.319 0.930 13.395 1.00 91.75 206 LYS A CA 1
ATOM 1621 C C . LYS A 1 206 ? -1.117 0.689 11.902 1.00 91.75 206 LYS A C 1
ATOM 1623 O O . LYS A 1 206 ? -1.331 1.601 11.104 1.00 91.75 206 LYS A O 1
ATOM 1628 N N . SER A 1 207 ? -0.730 -0.525 11.515 1.00 89.69 207 SER A N 1
ATOM 1629 C CA . SER A 1 207 ? -0.461 -0.885 10.117 1.00 89.69 207 SER A CA 1
ATOM 1630 C C . SER A 1 207 ? -1.736 -0.868 9.271 1.00 89.69 207 SER A C 1
ATOM 1632 O O . SER A 1 207 ? -1.754 -0.305 8.174 1.00 89.69 207 SER A O 1
ATOM 1634 N N . PHE A 1 208 ? -2.833 -1.416 9.795 1.00 92.50 208 PHE A N 1
ATOM 1635 C CA . PHE A 1 208 ? -4.132 -1.355 9.137 1.00 92.50 208 PHE A CA 1
ATOM 1636 C C . PHE A 1 208 ? -4.628 0.088 9.021 1.00 92.50 208 PHE A C 1
ATOM 1638 O O . PHE A 1 208 ? -5.005 0.518 7.935 1.00 92.50 208 PHE A O 1
ATOM 1645 N N . PHE A 1 209 ? -4.554 0.881 10.093 1.00 91.94 209 PHE A N 1
ATOM 1646 C CA . PHE A 1 209 ? -4.942 2.290 10.046 1.00 91.94 209 PHE A CA 1
ATOM 1647 C C . PHE A 1 209 ? -4.078 3.087 9.058 1.00 91.94 209 PHE A C 1
ATOM 1649 O O . PHE A 1 209 ? -4.593 3.913 8.307 1.00 91.94 209 PHE A O 1
ATOM 1656 N N . ALA A 1 210 ? -2.774 2.805 8.977 1.00 88.44 210 ALA A N 1
ATOM 1657 C CA . ALA A 1 210 ? -1.898 3.381 7.960 1.00 88.44 210 ALA A CA 1
ATOM 1658 C C . ALA A 1 210 ? -2.327 3.013 6.532 1.00 88.44 210 ALA A C 1
ATOM 1660 O O . ALA A 1 210 ? -2.247 3.854 5.638 1.00 88.44 210 ALA A O 1
ATOM 1661 N N . SER A 1 211 ? -2.836 1.798 6.335 1.00 87.00 211 SER A N 1
ATOM 1662 C CA . SER A 1 211 ? -3.393 1.343 5.061 1.00 87.00 211 SER A CA 1
ATOM 1663 C C . SER A 1 211 ? -4.693 2.084 4.744 1.00 87.00 211 SER A C 1
ATOM 1665 O O . SER A 1 211 ? -4.848 2.622 3.650 1.00 87.00 211 SER A O 1
ATOM 1667 N N . LEU A 1 212 ? -5.596 2.199 5.723 1.00 87.88 212 LEU A N 1
ATOM 1668 C CA . LEU A 1 212 ? -6.867 2.908 5.587 1.00 87.88 212 LEU A CA 1
ATOM 1669 C C . LEU A 1 212 ? -6.659 4.395 5.261 1.00 87.88 212 LEU A C 1
ATOM 1671 O O . LEU A 1 212 ? -7.368 4.941 4.419 1.00 87.88 212 LEU A O 1
ATOM 1675 N N . LYS A 1 213 ? -5.631 5.039 5.835 1.00 84.50 213 LYS A N 1
ATOM 1676 C CA . LYS A 1 213 ? -5.239 6.415 5.478 1.00 84.50 213 LYS A CA 1
ATOM 1677 C C . LYS A 1 213 ? -4.982 6.591 3.981 1.00 84.50 213 LYS A C 1
ATOM 1679 O O . LYS A 1 213 ? -5.315 7.648 3.457 1.00 84.50 213 LYS A O 1
ATOM 1684 N N . LEU A 1 214 ? -4.430 5.590 3.285 1.00 75.88 214 LEU A N 1
ATOM 1685 C CA . LEU A 1 214 ? -4.207 5.671 1.834 1.00 75.88 214 LEU A CA 1
ATOM 1686 C C . LEU A 1 214 ? -5.528 5.738 1.055 1.00 75.88 214 LEU A C 1
ATOM 1688 O O . LEU A 1 214 ? -5.603 6.430 0.043 1.00 75.88 214 LEU A O 1
ATOM 1692 N N . VAL A 1 215 ? -6.563 5.050 1.541 1.00 79.25 215 VAL A N 1
ATOM 1693 C CA . VAL A 1 215 ? -7.907 5.056 0.944 1.00 79.25 215 VAL A CA 1
ATOM 1694 C C . VAL A 1 215 ? -8.619 6.369 1.260 1.00 79.25 215 VAL A C 1
ATOM 1696 O O . VAL A 1 215 ? -9.088 7.046 0.351 1.00 79.25 215 VAL A O 1
ATOM 1699 N N . ILE A 1 216 ? -8.603 6.787 2.528 1.00 78.44 216 ILE A N 1
ATOM 1700 C CA . ILE A 1 216 ? -9.182 8.056 2.995 1.00 78.44 216 ILE A CA 1
ATOM 1701 C C . ILE A 1 216 ? -8.597 9.251 2.239 1.00 78.44 216 ILE A C 1
ATOM 1703 O O . ILE A 1 216 ? -9.320 10.161 1.839 1.00 78.44 216 ILE A O 1
ATOM 1707 N N . TRP A 1 217 ? -7.278 9.253 2.033 1.00 72.44 217 TRP A N 1
ATOM 1708 C CA . TRP A 1 217 ? -6.585 10.340 1.352 1.00 72.44 217 TRP A CA 1
ATOM 1709 C C . TRP A 1 217 ? -7.101 10.559 -0.068 1.00 72.44 217 TRP A C 1
ATOM 1711 O O . TRP A 1 217 ? -7.228 11.703 -0.496 1.00 72.44 217 TRP A O 1
ATOM 1721 N N . LYS A 1 218 ? -7.478 9.485 -0.773 1.00 68.38 218 LYS A N 1
ATOM 1722 C CA . LYS A 1 218 ? -8.100 9.592 -2.096 1.00 68.38 218 LYS A CA 1
ATOM 1723 C C . LYS A 1 218 ? -9.396 10.405 -2.024 1.00 68.38 218 LYS A C 1
ATOM 1725 O O . LYS A 1 218 ? -9.552 11.350 -2.787 1.00 68.38 218 LYS A O 1
ATOM 1730 N N . SER A 1 219 ? -10.268 10.106 -1.065 1.00 67.56 219 SER A N 1
ATOM 1731 C CA . SER A 1 219 ? -11.544 10.812 -0.883 1.00 67.56 219 SER A CA 1
ATOM 1732 C C . SER A 1 219 ? -11.375 12.260 -0.412 1.00 67.56 219 SER A C 1
ATOM 1734 O O . SER A 1 219 ? -12.203 13.113 -0.730 1.00 67.56 219 SER A O 1
ATOM 1736 N N . LEU A 1 220 ? -10.305 12.549 0.336 1.00 67.25 220 LEU A N 1
ATOM 1737 C CA . LEU A 1 220 ? -9.979 13.899 0.806 1.00 67.25 220 LEU A CA 1
ATOM 1738 C C . LEU A 1 220 ? -9.307 14.773 -0.252 1.00 67.25 220 LEU A C 1
ATOM 1740 O O . LEU A 1 220 ? -9.371 15.989 -0.123 1.00 67.25 220 LEU A O 1
ATOM 1744 N N . CYS A 1 221 ? -8.640 14.183 -1.246 1.00 66.38 221 CYS A N 1
ATOM 1745 C CA . CYS A 1 221 ? -7.858 14.901 -2.257 1.00 66.38 221 CYS A CA 1
ATOM 1746 C C . CYS A 1 221 ? -8.446 14.848 -3.669 1.00 66.38 221 CYS A C 1
ATOM 1748 O O . CYS A 1 221 ? -7.848 15.414 -4.582 1.00 66.38 221 CYS A O 1
ATOM 1750 N N . ASP A 1 222 ? -9.578 14.178 -3.865 1.00 67.44 222 ASP A N 1
ATOM 1751 C CA . ASP A 1 222 ? -10.298 14.183 -5.133 1.00 67.44 222 ASP A CA 1
ATOM 1752 C C . ASP A 1 222 ? -11.019 15.530 -5.327 1.00 67.44 222 ASP A C 1
ATOM 1754 O O . ASP A 1 222 ? -11.949 15.817 -4.575 1.00 67.44 222 ASP A O 1
ATOM 1758 N N . PRO A 1 223 ? -10.669 16.347 -6.342 1.00 67.94 223 PRO A N 1
ATOM 1759 C CA . PRO A 1 223 ? -11.338 17.622 -6.604 1.00 67.94 223 PRO A CA 1
ATOM 1760 C C . PRO A 1 223 ? -12.851 17.514 -6.830 1.00 67.94 223 PRO A C 1
ATOM 1762 O O . PRO A 1 223 ? -13.573 18.498 -6.662 1.00 67.94 223 PRO A O 1
ATOM 1765 N N . GLN A 1 224 ? -13.337 16.336 -7.231 1.00 72.31 224 GLN A N 1
ATOM 1766 C CA . GLN A 1 224 ? -14.760 16.075 -7.431 1.00 72.31 224 GLN A CA 1
ATOM 1767 C C . GLN A 1 224 ? -15.489 15.713 -6.133 1.00 72.31 224 GLN A C 1
ATOM 1769 O O . GLN A 1 224 ? -16.712 15.838 -6.080 1.00 72.31 224 GLN A O 1
ATOM 1774 N N . SER A 1 225 ? -14.761 15.329 -5.081 1.00 70.69 225 SER A N 1
ATOM 1775 C CA . SER A 1 225 ? -15.323 14.977 -3.777 1.00 70.69 225 SER A CA 1
ATOM 1776 C C . SER A 1 225 ? -15.961 16.188 -3.102 1.00 70.69 225 SER A C 1
ATOM 1778 O O . SER A 1 225 ? -15.348 17.250 -2.967 1.00 70.69 225 SER A O 1
ATOM 1780 N N . GLU A 1 226 ? -17.181 16.013 -2.596 1.00 74.44 226 GLU A N 1
ATOM 1781 C CA . GLU A 1 226 ? -17.865 17.029 -1.788 1.00 74.44 226 GLU A CA 1
ATOM 1782 C C . GLU A 1 226 ? -17.064 17.392 -0.529 1.00 74.44 226 GLU A C 1
ATOM 1784 O O . GLU A 1 226 ? -17.067 18.546 -0.103 1.00 74.44 226 GLU A O 1
ATOM 1789 N N . ILE A 1 227 ? -16.300 16.442 0.025 1.00 72.25 227 ILE A N 1
ATOM 1790 C CA . ILE A 1 227 ? -15.428 16.703 1.175 1.00 72.25 227 ILE A CA 1
ATOM 1791 C C . ILE A 1 227 ? -14.250 17.594 0.777 1.00 72.25 227 ILE A C 1
ATOM 1793 O O . ILE A 1 227 ? -13.925 18.528 1.510 1.00 72.25 227 ILE A O 1
ATOM 1797 N N . TYR A 1 228 ? -13.631 17.344 -0.384 1.00 70.62 228 TYR A N 1
ATOM 1798 C CA . TYR A 1 228 ? -12.552 18.195 -0.893 1.00 70.62 228 TYR A CA 1
ATOM 1799 C C . TYR A 1 228 ? -13.056 19.614 -1.135 1.00 70.62 228 TYR A C 1
ATOM 1801 O O . TYR A 1 228 ? -12.434 20.569 -0.676 1.00 70.62 228 TYR A O 1
ATOM 1809 N N . LYS A 1 229 ? -14.207 19.757 -1.806 1.00 76.69 229 LYS A N 1
ATOM 1810 C CA . LYS A 1 229 ? -14.822 21.065 -2.055 1.00 76.69 229 LYS A CA 1
ATOM 1811 C C . LYS A 1 229 ? -15.103 21.778 -0.737 1.00 76.69 229 LYS A C 1
ATOM 1813 O O . LYS A 1 229 ? -14.631 22.892 -0.559 1.00 76.69 229 LYS A O 1
ATOM 1818 N N . ALA A 1 230 ? -15.771 21.116 0.213 1.00 71.38 230 ALA A N 1
ATOM 1819 C CA . ALA A 1 230 ? -16.093 21.693 1.516 1.00 71.38 230 ALA A CA 1
ATOM 1820 C C . ALA A 1 230 ? -14.846 22.118 2.307 1.00 71.38 230 ALA A C 1
ATOM 1822 O O . ALA A 1 230 ? -14.845 23.190 2.913 1.00 71.38 230 ALA A O 1
ATOM 1823 N N . TRP A 1 231 ? -13.780 21.314 2.284 1.00 70.69 231 TRP A N 1
ATOM 1824 C CA . TRP A 1 231 ? -12.511 21.671 2.914 1.00 70.69 231 TRP A CA 1
ATOM 1825 C C . TRP A 1 231 ? -11.868 22.874 2.218 1.00 70.69 231 TRP A C 1
ATOM 1827 O O . TRP A 1 231 ? -11.538 23.860 2.878 1.00 70.69 231 TRP A O 1
ATOM 1837 N N . TYR A 1 232 ? -11.719 22.824 0.896 1.00 69.44 232 TYR A N 1
ATOM 1838 C CA . TYR A 1 232 ? -11.029 23.858 0.131 1.00 69.44 232 TYR A CA 1
ATOM 1839 C C . TYR A 1 232 ? -11.755 25.209 0.189 1.00 69.44 232 TYR A C 1
ATOM 1841 O O . TYR A 1 232 ? -11.104 26.245 0.279 1.00 69.44 232 TYR A O 1
ATOM 1849 N N . THR A 1 233 ? -13.093 25.217 0.182 1.00 72.62 233 THR A N 1
ATOM 1850 C CA . THR A 1 233 ? -13.877 26.462 0.173 1.00 72.62 233 THR A CA 1
ATOM 1851 C C . THR A 1 233 ? -14.161 27.024 1.561 1.00 72.62 233 THR A C 1
ATOM 1853 O O . THR A 1 233 ? -14.223 28.238 1.710 1.00 72.62 233 THR A O 1
ATOM 1856 N N . ASN A 1 234 ? -14.353 26.175 2.578 1.00 70.06 234 ASN A N 1
ATOM 1857 C CA . ASN A 1 234 ? -14.866 26.607 3.889 1.00 70.06 234 ASN A CA 1
ATOM 1858 C C . ASN A 1 234 ? -13.928 26.282 5.065 1.00 70.06 234 ASN A C 1
ATOM 1860 O O . ASN A 1 234 ? -14.247 26.579 6.219 1.00 70.06 234 ASN A O 1
ATOM 1864 N N . GLY A 1 235 ? -12.772 25.674 4.790 1.00 67.38 235 GLY A N 1
ATOM 1865 C CA . GLY A 1 235 ? -11.751 25.351 5.780 1.00 67.38 235 GLY A CA 1
ATOM 1866 C C . GLY A 1 235 ? -12.075 24.143 6.669 1.00 67.38 235 GLY A C 1
ATOM 1867 O O . GLY A 1 235 ? -13.186 23.612 6.706 1.00 67.38 235 GLY A O 1
ATOM 1868 N N . MET A 1 236 ? -11.072 23.705 7.441 1.00 66.38 236 MET A N 1
ATOM 1869 C CA . MET A 1 236 ? -11.165 22.515 8.307 1.00 66.38 236 MET A CA 1
ATOM 1870 C C . MET A 1 236 ? -12.233 22.622 9.402 1.00 66.38 236 MET A C 1
ATOM 1872 O O . MET A 1 236 ? -12.775 21.604 9.829 1.00 66.38 236 MET A O 1
ATOM 1876 N N . ALA A 1 237 ? -12.577 23.834 9.845 1.00 65.69 237 ALA A N 1
ATOM 1877 C CA . ALA A 1 237 ? -13.610 24.037 10.860 1.00 65.69 237 ALA A CA 1
ATOM 1878 C C . ALA A 1 237 ? -14.982 23.521 10.395 1.00 65.69 237 ALA A C 1
ATOM 1880 O O . ALA A 1 237 ? -15.708 22.913 11.181 1.00 65.69 237 ALA A O 1
ATOM 1881 N N . GLN A 1 238 ? -15.315 23.691 9.108 1.00 69.56 238 GLN A N 1
ATOM 1882 C CA . GLN A 1 238 ? -16.564 23.166 8.562 1.00 69.56 238 GLN A CA 1
ATOM 1883 C C . GLN A 1 238 ? -16.505 21.652 8.316 1.00 69.56 238 GLN A C 1
ATOM 1885 O O . GLN A 1 238 ? -17.509 20.962 8.486 1.00 69.56 238 GLN A O 1
ATOM 1890 N N . VAL A 1 239 ? -15.323 21.121 7.979 1.00 67.69 239 VAL A N 1
ATOM 1891 C CA . VAL A 1 239 ? -15.085 19.669 7.870 1.00 67.69 239 VAL A CA 1
ATOM 1892 C C . VAL A 1 239 ? -15.421 18.972 9.195 1.00 67.69 239 VAL A C 1
ATOM 1894 O O . VAL A 1 239 ? -16.089 17.937 9.219 1.00 67.69 239 VAL A O 1
ATOM 1897 N N . LEU A 1 240 ? -15.004 19.585 10.305 1.00 65.38 240 LEU A N 1
ATOM 1898 C CA . LEU A 1 240 ? -15.265 19.101 11.656 1.00 65.38 240 LEU A CA 1
ATOM 1899 C C . LEU A 1 240 ? -16.727 19.307 12.087 1.00 65.38 240 LEU A C 1
ATOM 1901 O O . LEU A 1 240 ? -17.338 18.384 12.617 1.00 65.38 240 LEU A O 1
ATOM 1905 N N . SER A 1 241 ? -17.321 20.479 11.840 1.00 67.81 241 SER A N 1
ATOM 1906 C CA . SER A 1 241 ? -18.689 20.770 12.300 1.00 67.81 241 SER A CA 1
ATOM 1907 C C . SER A 1 241 ? -19.770 19.976 11.563 1.00 67.81 241 SER A C 1
ATOM 1909 O O . SER A 1 241 ? -20.798 19.647 12.150 1.00 67.81 241 SER A O 1
ATOM 1911 N N . LYS A 1 242 ? -19.530 19.619 10.295 1.00 76.44 242 LYS A N 1
ATOM 1912 C CA . LYS A 1 242 ? -20.442 18.800 9.481 1.00 76.44 242 LYS A CA 1
ATOM 1913 C C . LYS A 1 242 ? -20.144 17.297 9.539 1.00 76.44 242 LYS A C 1
ATOM 1915 O O . LYS A 1 242 ? -20.702 16.549 8.744 1.00 76.44 242 LYS A O 1
ATOM 1920 N N . LYS A 1 243 ? -19.284 16.846 10.463 1.00 84.50 243 LYS A N 1
ATOM 1921 C CA . LYS A 1 243 ? -18.981 15.417 10.685 1.00 84.50 243 LYS A CA 1
ATOM 1922 C C . LYS A 1 243 ? -18.404 14.706 9.454 1.00 84.50 243 LYS A C 1
ATOM 1924 O O . LYS A 1 243 ? -18.503 13.486 9.318 1.00 84.50 243 LYS A O 1
ATOM 1929 N N . TYR A 1 244 ? -17.759 15.450 8.551 1.00 79.50 244 TYR A N 1
ATOM 1930 C CA . TYR A 1 244 ? -17.228 14.881 7.310 1.00 79.50 244 TYR A CA 1
ATOM 1931 C C . TYR A 1 244 ? -16.157 13.820 7.566 1.00 79.50 244 TYR A C 1
ATOM 1933 O O . TYR A 1 244 ? -16.005 12.911 6.762 1.00 79.50 244 TYR A O 1
ATOM 1941 N N . TYR A 1 245 ? -15.453 13.874 8.697 1.00 82.12 245 TYR A N 1
ATOM 1942 C CA . TYR A 1 245 ? -14.512 12.827 9.095 1.00 82.12 245 TYR A CA 1
ATOM 1943 C C . TYR A 1 245 ? -15.196 11.462 9.276 1.00 82.12 245 TYR A C 1
ATOM 1945 O O . TYR A 1 245 ? -14.675 10.457 8.801 1.00 82.12 245 TYR A O 1
ATOM 1953 N N . ALA A 1 246 ? -16.370 11.407 9.910 1.00 87.00 246 ALA A N 1
ATOM 1954 C CA . ALA A 1 246 ? -17.106 10.162 10.112 1.00 87.00 246 ALA A CA 1
ATOM 1955 C C . ALA A 1 246 ? -17.671 9.650 8.783 1.00 87.00 246 ALA A C 1
ATOM 1957 O O . ALA A 1 246 ? -17.586 8.455 8.500 1.00 87.00 246 ALA A O 1
ATOM 1958 N N . ILE A 1 247 ? -18.155 10.566 7.936 1.00 87.12 247 ILE A N 1
ATOM 1959 C CA . ILE A 1 247 ? -18.625 10.263 6.578 1.00 87.12 247 ILE A CA 1
ATOM 1960 C C . ILE A 1 247 ? -17.495 9.659 5.740 1.00 87.12 247 ILE A C 1
ATOM 1962 O O . ILE A 1 247 ? -17.690 8.605 5.152 1.00 87.12 247 ILE A O 1
ATOM 1966 N N . VAL A 1 248 ? -16.310 10.276 5.730 1.00 85.50 248 VAL A N 1
ATOM 1967 C CA . VAL A 1 248 ? -15.144 9.820 4.954 1.00 85.50 248 VAL A CA 1
ATOM 1968 C C . VAL A 1 248 ? -14.664 8.441 5.396 1.00 85.50 248 VAL A C 1
ATOM 1970 O O . VAL A 1 248 ? -14.341 7.608 4.555 1.00 85.50 248 VAL A O 1
ATOM 1973 N N . ILE A 1 249 ? -14.584 8.191 6.707 1.00 89.50 249 ILE A N 1
ATOM 1974 C CA . ILE A 1 249 ? -14.184 6.874 7.223 1.00 89.50 249 ILE A CA 1
ATOM 1975 C C . ILE A 1 249 ? -15.221 5.822 6.836 1.00 89.50 249 ILE A C 1
ATOM 1977 O O . ILE A 1 249 ? -14.863 4.759 6.335 1.00 89.50 249 ILE A O 1
ATOM 1981 N N . THR A 1 250 ? -16.499 6.131 7.044 1.00 89.12 250 THR A N 1
ATOM 1982 C CA . THR A 1 250 ? -17.606 5.217 6.751 1.00 89.12 250 THR A CA 1
ATOM 1983 C C . THR A 1 250 ? -17.675 4.897 5.260 1.00 89.12 250 THR A C 1
ATOM 1985 O O . THR A 1 250 ? -17.737 3.726 4.898 1.00 89.12 250 THR A O 1
ATOM 1988 N N . SER A 1 251 ? -17.574 5.905 4.387 1.00 85.50 251 SER A N 1
ATOM 1989 C CA . SER A 1 251 ? -17.561 5.699 2.938 1.00 85.50 251 SER A CA 1
ATOM 1990 C C . SER A 1 251 ? -16.332 4.918 2.484 1.00 85.50 251 SER A C 1
ATOM 1992 O O . SER A 1 251 ? -16.481 3.967 1.731 1.00 85.50 251 SER A O 1
ATOM 1994 N N . ALA A 1 252 ? -15.138 5.227 3.002 1.00 87.00 252 ALA A N 1
ATOM 1995 C CA . ALA A 1 252 ? -13.926 4.479 2.673 1.00 87.00 252 ALA A CA 1
ATOM 1996 C C . ALA A 1 252 ? -14.031 2.996 3.065 1.00 87.00 252 ALA A C 1
ATOM 1998 O O . ALA A 1 252 ? -13.562 2.130 2.333 1.00 87.00 252 ALA A O 1
ATOM 1999 N N . LEU A 1 253 ? -14.644 2.692 4.209 1.00 88.56 253 LEU A N 1
ATOM 2000 C CA . LEU A 1 253 ? -14.880 1.321 4.660 1.00 88.56 253 LEU A CA 1
ATOM 2001 C C . LEU A 1 253 ? -15.936 0.605 3.801 1.00 88.56 253 LEU A C 1
ATOM 2003 O O . LEU A 1 253 ? -15.739 -0.554 3.433 1.00 88.56 253 LEU A O 1
ATOM 2007 N N . PHE A 1 254 ? -17.009 1.296 3.410 1.00 87.12 254 PHE A N 1
ATOM 2008 C CA . PHE A 1 254 ? -18.013 0.757 2.488 1.00 87.12 254 PHE A CA 1
ATOM 2009 C C . PHE A 1 254 ? -17.474 0.529 1.074 1.00 87.12 254 PHE A C 1
ATOM 2011 O O . PHE A 1 254 ? -17.747 -0.518 0.497 1.00 87.12 254 PHE A O 1
ATOM 2018 N N . ASP A 1 255 ? -16.647 1.430 0.545 1.00 83.44 255 ASP A N 1
ATOM 2019 C CA . ASP A 1 255 ? -15.988 1.271 -0.760 1.00 83.44 255 ASP A CA 1
ATOM 2020 C C . ASP A 1 255 ? -15.021 0.074 -0.779 1.00 83.44 255 ASP A C 1
ATOM 2022 O O . ASP A 1 255 ? -14.724 -0.500 -1.832 1.00 83.44 255 ASP A O 1
ATOM 2026 N N . LEU A 1 256 ? -14.512 -0.314 0.394 1.00 84.62 256 LEU A N 1
ATOM 2027 C CA . LEU A 1 256 ? -13.737 -1.536 0.580 1.00 84.62 256 LEU A CA 1
ATOM 2028 C C . LEU A 1 256 ? -14.616 -2.783 0.750 1.00 84.62 256 LEU A C 1
ATOM 2030 O O . LEU A 1 256 ? -14.068 -3.875 0.827 1.00 84.62 256 LEU A O 1
ATOM 2034 N N . GLY A 1 257 ? -15.941 -2.667 0.837 1.00 81.69 257 GLY A N 1
ATOM 2035 C CA . GLY A 1 257 ? -16.809 -3.795 1.191 1.00 81.69 257 GLY A CA 1
ATOM 2036 C C . GLY A 1 257 ? -16.527 -4.321 2.603 1.00 81.69 257 GLY A C 1
ATOM 2037 O O . GLY A 1 257 ? -16.699 -5.506 2.882 1.00 81.69 257 GLY A O 1
ATOM 2038 N N . PHE A 1 258 ? -16.020 -3.458 3.488 1.00 84.56 258 PHE A N 1
ATOM 2039 C CA . PHE A 1 258 ? -15.690 -3.795 4.866 1.00 84.56 258 PHE A CA 1
ATOM 2040 C C . PHE A 1 258 ? -16.440 -2.887 5.828 1.00 84.56 258 PHE A C 1
ATOM 2042 O O . PHE A 1 258 ? -15.905 -1.945 6.411 1.00 84.56 258 PHE A O 1
ATOM 2049 N N . ALA A 1 259 ? -17.712 -3.198 6.015 1.00 79.44 259 ALA A N 1
ATOM 2050 C CA . ALA A 1 259 ? -18.508 -2.546 7.022 1.00 79.44 259 ALA A CA 1
ATOM 2051 C C . ALA A 1 259 ? -18.286 -3.205 8.393 1.00 79.44 259 ALA A C 1
ATOM 2053 O O . ALA A 1 259 ? -18.973 -4.157 8.744 1.00 79.44 259 ALA A O 1
ATOM 2054 N N . ALA A 1 260 ? -17.328 -2.687 9.168 1.00 84.25 260 ALA A N 1
ATOM 2055 C CA . ALA A 1 260 ? -17.173 -3.015 10.584 1.00 84.25 260 ALA A CA 1
ATOM 2056 C C . ALA A 1 260 ? -17.206 -1.746 11.440 1.00 84.25 260 ALA A C 1
ATOM 2058 O O . ALA A 1 260 ? -16.252 -0.956 11.455 1.00 84.25 260 ALA A O 1
ATOM 2059 N N . LYS A 1 261 ? -18.283 -1.564 12.211 1.00 88.25 261 LYS A N 1
ATOM 2060 C CA . LYS A 1 261 ? -18.419 -0.388 13.090 1.00 88.25 261 LYS A CA 1
ATOM 2061 C C . LYS A 1 261 ? -17.301 -0.338 14.137 1.00 88.25 261 LYS A C 1
ATOM 2063 O O . LYS A 1 261 ? -16.779 0.733 14.449 1.00 88.25 261 LYS A O 1
ATOM 2068 N N . ALA A 1 262 ? -16.875 -1.516 14.597 1.00 88.75 262 ALA A N 1
ATOM 2069 C CA . ALA A 1 262 ? -15.761 -1.710 15.521 1.00 88.75 262 ALA A CA 1
ATOM 2070 C C . ALA A 1 262 ? -14.404 -1.218 14.979 1.00 88.75 262 ALA A C 1
ATOM 2072 O O . ALA A 1 262 ? -13.487 -0.992 15.763 1.00 88.75 262 ALA A O 1
ATOM 2073 N N . VAL A 1 263 ? -14.276 -1.007 13.664 1.00 91.81 263 VAL A N 1
ATOM 2074 C CA . VAL A 1 263 ? -13.121 -0.340 13.042 1.00 91.81 263 VAL A CA 1
ATOM 2075 C C . VAL A 1 263 ? -13.413 1.132 12.768 1.00 91.81 263 VAL A C 1
ATOM 2077 O O . VAL A 1 263 ? -12.551 1.974 13.021 1.00 91.81 263 VAL A O 1
ATOM 2080 N N . ALA A 1 264 ? -14.620 1.456 12.295 1.00 92.19 264 ALA A N 1
ATOM 2081 C CA . ALA A 1 264 ? -15.013 2.821 11.955 1.00 92.19 264 ALA A CA 1
ATOM 2082 C C . ALA A 1 264 ? -14.864 3.783 13.142 1.00 92.19 264 ALA A C 1
ATOM 2084 O O . ALA A 1 264 ? -14.191 4.801 13.020 1.00 92.19 264 ALA A O 1
ATOM 2085 N N . VAL A 1 265 ? -15.404 3.425 14.312 1.00 94.81 265 VAL A N 1
ATOM 2086 C CA . VAL A 1 265 ? -15.353 4.259 15.525 1.00 94.81 265 VAL A CA 1
ATOM 2087 C C . VAL A 1 265 ? -13.915 4.589 15.953 1.00 94.81 265 VAL A C 1
ATOM 2089 O O . VAL A 1 265 ? -13.581 5.776 16.038 1.00 94.81 265 VAL A O 1
ATOM 2092 N N . PRO A 1 266 ? -13.020 3.608 16.203 1.00 95.12 266 PRO A N 1
ATOM 2093 C CA . PRO A 1 266 ? -11.656 3.927 16.607 1.00 95.12 266 PRO A CA 1
ATOM 2094 C C . PRO A 1 266 ? -10.839 4.604 15.500 1.00 95.12 266 PRO A C 1
ATOM 2096 O O . PRO A 1 266 ? -10.021 5.468 15.812 1.00 95.12 266 PRO A O 1
ATOM 2099 N N . ALA A 1 267 ? -11.070 4.288 14.220 1.00 93.12 267 ALA A N 1
ATOM 2100 C CA . ALA A 1 267 ? -10.410 4.976 13.108 1.00 93.12 267 ALA A CA 1
ATOM 2101 C C . ALA A 1 267 ? -10.820 6.454 13.027 1.00 93.12 267 ALA A C 1
ATOM 2103 O O . ALA A 1 267 ? -9.969 7.328 12.842 1.00 93.12 267 ALA A O 1
ATOM 2104 N N . THR A 1 268 ? -12.107 6.746 13.220 1.00 92.44 268 THR A N 1
ATOM 2105 C CA . THR A 1 268 ? -12.620 8.112 13.300 1.00 92.44 268 THR A CA 1
ATOM 2106 C C . THR A 1 268 ? -12.038 8.859 14.497 1.00 92.44 268 THR A C 1
ATOM 2108 O O . THR A 1 268 ? -11.544 9.973 14.330 1.00 92.44 268 THR A O 1
ATOM 2111 N N . ALA A 1 269 ? -12.001 8.238 15.678 1.00 92.25 269 ALA A N 1
ATOM 2112 C CA . ALA A 1 269 ? -11.405 8.838 16.870 1.00 92.25 269 ALA A CA 1
ATOM 2113 C C . ALA A 1 269 ? -9.908 9.154 16.680 1.00 92.25 269 ALA A C 1
ATOM 2115 O O . ALA A 1 269 ? -9.451 10.244 17.027 1.00 92.25 269 ALA A O 1
ATOM 2116 N N . LEU A 1 270 ? -9.143 8.239 16.072 1.00 91.44 270 LEU A N 1
ATOM 2117 C CA . LEU A 1 270 ? -7.738 8.473 15.721 1.00 91.44 270 LEU A CA 1
ATOM 2118 C C . LEU A 1 270 ? -7.587 9.633 14.733 1.00 91.44 270 LEU A C 1
ATOM 2120 O O . LEU A 1 270 ? -6.716 10.482 14.911 1.00 91.44 270 LEU A O 1
ATOM 2124 N N . LEU A 1 271 ? -8.445 9.710 13.712 1.00 86.69 271 LEU A N 1
ATOM 2125 C CA . LEU A 1 271 ? -8.424 10.817 12.760 1.00 86.69 271 LEU A CA 1
ATOM 2126 C C . LEU A 1 271 ? -8.692 12.159 13.459 1.00 86.69 271 LEU A C 1
ATOM 2128 O O . LEU A 1 271 ? -7.963 13.117 13.215 1.00 86.69 271 LEU A O 1
ATOM 2132 N N . MET A 1 272 ? -9.666 12.222 14.372 1.00 84.31 272 MET A N 1
ATOM 2133 C CA . MET A 1 272 ? -9.960 13.427 15.161 1.00 84.31 272 MET A CA 1
ATOM 2134 C C . MET A 1 272 ? -8.763 13.863 16.018 1.00 84.31 272 MET A C 1
ATOM 2136 O O . MET A 1 272 ? -8.435 15.049 16.048 1.00 84.31 272 MET A O 1
ATOM 2140 N N . LYS A 1 273 ? -8.064 12.915 16.660 1.00 84.81 273 LYS A N 1
ATOM 2141 C CA . LYS A 1 273 ? -6.848 13.204 17.442 1.00 84.81 273 LYS A CA 1
ATOM 2142 C C . LYS A 1 273 ? -5.701 13.726 16.572 1.00 84.81 273 LYS A C 1
ATOM 2144 O O . LYS A 1 273 ? -5.017 14.670 16.957 1.00 84.81 273 LYS A O 1
ATOM 2149 N N . LEU A 1 274 ? -5.527 13.170 15.373 1.00 74.31 274 LEU A N 1
ATOM 2150 C CA . LEU A 1 274 ? -4.477 13.578 14.433 1.00 74.31 274 LEU A CA 1
ATOM 2151 C C . LEU A 1 274 ? -4.747 14.937 13.772 1.00 74.31 274 LEU A C 1
ATOM 2153 O O . LEU A 1 274 ? -3.810 15.692 13.512 1.00 74.31 274 LEU A O 1
ATOM 2157 N N . VAL A 1 275 ? -6.015 15.262 13.504 1.00 61.47 275 VAL A N 1
ATOM 2158 C CA . VAL A 1 275 ? -6.428 16.537 12.894 1.00 61.47 275 VAL A CA 1
ATOM 2159 C C . VAL A 1 275 ? -6.178 17.728 13.825 1.00 61.47 275 VAL A C 1
ATOM 2161 O O . VAL A 1 275 ? -6.002 18.842 13.346 1.00 61.47 275 VAL A O 1
ATOM 2164 N N . HIS A 1 276 ? -6.063 17.521 15.138 1.00 46.44 276 HIS A N 1
ATOM 2165 C CA . HIS A 1 276 ? -5.698 18.601 16.058 1.00 46.44 276 HIS A CA 1
ATOM 2166 C C . HIS A 1 276 ? -4.207 19.016 15.964 1.00 46.44 276 HIS A C 1
ATOM 2168 O O . HIS A 1 276 ? -3.824 20.052 16.498 1.00 46.44 276 HIS A O 1
ATOM 2174 N N . LEU A 1 277 ? -3.362 18.260 15.240 1.00 41.09 277 LEU A N 1
ATOM 2175 C CA . LEU A 1 277 ? -1.900 18.448 15.127 1.00 41.09 277 LEU A CA 1
ATOM 2176 C C . LEU A 1 277 ? -1.436 18.957 13.732 1.00 41.09 277 LEU A C 1
ATOM 2178 O O . LEU A 1 277 ? -0.335 18.649 13.265 1.00 41.09 277 LEU A O 1
ATOM 2182 N N . THR A 1 278 ? -2.274 19.732 13.040 1.00 42.41 278 THR A N 1
ATOM 2183 C CA . THR A 1 278 ? -2.355 19.974 11.576 1.00 42.41 278 THR A CA 1
ATOM 2184 C C . THR A 1 278 ? -1.164 20.567 10.787 1.00 42.41 278 THR A C 1
ATOM 2186 O O . THR A 1 278 ? -1.365 21.025 9.667 1.00 42.41 278 THR A O 1
ATOM 2189 N N . ILE A 1 279 ? 0.092 20.496 11.240 1.00 37.75 279 ILE A N 1
ATOM 2190 C CA . ILE A 1 279 ? 1.265 20.885 10.411 1.00 37.75 279 ILE A CA 1
ATOM 2191 C C . ILE A 1 279 ? 2.175 19.688 10.075 1.00 37.75 279 ILE A C 1
ATOM 2193 O O . ILE A 1 279 ? 2.780 19.641 9.001 1.00 37.75 279 ILE A O 1
ATOM 2197 N N . ALA A 1 280 ? 2.233 18.662 10.928 1.00 37.44 280 ALA A N 1
ATOM 2198 C CA . ALA A 1 280 ? 3.089 17.492 10.699 1.00 37.44 280 ALA A CA 1
ATOM 2199 C C . ALA A 1 280 ? 2.467 16.451 9.745 1.00 37.44 280 ALA A C 1
ATOM 2201 O O . ALA A 1 280 ? 3.184 15.739 9.040 1.00 37.44 280 ALA A O 1
ATOM 2202 N N . TRP A 1 281 ? 1.134 16.388 9.682 1.00 41.41 281 TRP A N 1
ATOM 2203 C CA . TRP A 1 281 ? 0.390 15.334 8.984 1.00 41.41 281 TRP A CA 1
ATOM 2204 C C . TRP A 1 281 ? 0.581 15.352 7.456 1.00 41.41 281 TRP A C 1
ATOM 2206 O O . TRP A 1 281 ? 0.768 14.300 6.843 1.00 41.41 281 TRP A O 1
ATOM 2216 N N . VAL A 1 282 ? 0.650 16.544 6.848 1.00 41.16 282 VAL A N 1
ATOM 2217 C CA . VAL A 1 282 ? 0.926 16.703 5.407 1.00 41.16 282 VAL A CA 1
ATOM 2218 C C . VAL A 1 282 ? 2.366 16.293 5.078 1.00 41.16 282 VAL A C 1
ATOM 2220 O O . VAL A 1 282 ? 2.596 15.587 4.104 1.00 41.16 282 VAL A O 1
ATOM 2223 N N . LYS A 1 283 ? 3.352 16.656 5.908 1.00 33.66 283 LYS A N 1
ATOM 2224 C CA . LYS A 1 283 ? 4.759 16.281 5.673 1.00 33.66 283 LYS A CA 1
ATOM 2225 C C . LYS A 1 283 ? 5.022 14.781 5.862 1.00 33.66 283 LYS A C 1
ATOM 2227 O O . LYS A 1 283 ? 5.825 14.223 5.122 1.00 33.66 283 LYS A O 1
ATOM 2232 N N . ALA A 1 284 ? 4.361 14.135 6.823 1.00 37.59 284 ALA A N 1
ATOM 2233 C CA . ALA A 1 284 ? 4.643 12.747 7.198 1.00 37.59 284 ALA A CA 1
ATOM 2234 C C . ALA A 1 284 ? 3.974 11.688 6.298 1.00 37.59 284 ALA A C 1
ATOM 2236 O O . ALA A 1 284 ? 4.534 10.612 6.117 1.00 37.59 284 ALA A O 1
ATOM 2237 N N . ASN A 1 285 ? 2.799 11.962 5.715 1.00 40.62 285 ASN A N 1
ATOM 2238 C CA . ASN A 1 285 ? 2.124 10.996 4.827 1.00 40.62 285 ASN A CA 1
ATOM 2239 C C . ASN A 1 285 ? 2.597 11.076 3.366 1.00 40.62 285 ASN A C 1
ATOM 2241 O O . ASN A 1 285 ? 2.275 10.203 2.566 1.00 40.62 285 ASN A O 1
ATOM 2245 N N . LEU A 1 286 ? 3.359 12.107 3.002 1.00 35.47 286 LEU A N 1
ATOM 2246 C CA . LEU A 1 286 ? 3.884 12.262 1.648 1.00 35.47 286 LEU A CA 1
ATOM 2247 C C . LEU A 1 286 ? 5.254 11.593 1.451 1.00 35.47 286 LEU A C 1
ATOM 2249 O O . LEU A 1 286 ? 5.570 11.194 0.333 1.00 35.47 286 LEU A O 1
ATOM 2253 N N . SER A 1 287 ? 6.022 11.365 2.521 1.00 34.38 287 SER A N 1
ATOM 2254 C CA . SER A 1 287 ? 7.274 10.592 2.478 1.00 34.38 287 SER A CA 1
ATOM 2255 C C . SER A 1 287 ? 7.056 9.081 2.307 1.00 34.38 287 SER A C 1
ATOM 2257 O O . SER A 1 287 ? 7.910 8.398 1.749 1.00 34.38 287 SER A O 1
ATOM 2259 N N . SER A 1 288 ? 5.900 8.540 2.710 1.00 35.94 288 SER A N 1
ATOM 2260 C CA . SER A 1 288 ? 5.539 7.128 2.486 1.00 35.94 288 SER A CA 1
ATOM 2261 C C . SER A 1 288 ? 5.063 6.830 1.054 1.00 35.94 288 SER A C 1
ATOM 2263 O O . SER A 1 288 ? 4.905 5.666 0.684 1.00 35.94 288 SER A O 1
ATOM 2265 N N . LEU A 1 289 ? 4.860 7.868 0.232 1.00 34.75 289 LEU A N 1
ATOM 2266 C CA . LEU A 1 289 ? 4.446 7.774 -1.175 1.00 34.75 289 LEU A CA 1
ATOM 2267 C C . LEU A 1 289 ? 5.608 7.948 -2.168 1.00 34.75 289 LEU A C 1
ATOM 2269 O O . LEU A 1 289 ? 5.419 7.763 -3.369 1.00 34.75 289 LEU A O 1
ATOM 2273 N N . THR A 1 290 ? 6.815 8.284 -1.705 1.00 37.22 290 THR A N 1
ATOM 2274 C CA . THR A 1 290 ? 7.974 8.520 -2.572 1.00 37.22 290 THR A CA 1
ATOM 2275 C C . THR A 1 290 ? 8.824 7.266 -2.722 1.00 37.22 290 THR A C 1
ATOM 2277 O O . THR A 1 290 ? 9.651 6.942 -1.873 1.00 37.22 290 THR A O 1
ATOM 2280 N N . TRP A 1 291 ? 8.654 6.571 -3.840 1.00 46.28 291 TRP A N 1
ATOM 2281 C CA . TRP A 1 291 ? 9.503 5.450 -4.215 1.00 46.28 291 TRP A CA 1
ATOM 2282 C C . TRP A 1 291 ? 10.799 5.940 -4.874 1.00 46.28 291 TRP A C 1
ATOM 2284 O O . TRP A 1 291 ? 10.760 6.638 -5.886 1.00 46.28 291 TRP A O 1
ATOM 2294 N N . LEU A 1 292 ? 11.941 5.525 -4.307 1.00 35.00 292 LEU A N 1
ATOM 2295 C CA . LEU A 1 292 ? 13.311 5.602 -4.857 1.00 35.00 292 LEU A CA 1
ATOM 2296 C C . LEU A 1 292 ? 14.116 6.905 -4.711 1.00 35.00 292 LEU A C 1
ATOM 2298 O O . LEU A 1 292 ? 14.898 7.226 -5.608 1.00 35.00 292 LEU A O 1
ATOM 2302 N N . GLY A 1 293 ? 14.040 7.585 -3.561 1.00 33.28 293 GLY A N 1
ATOM 2303 C CA . GLY A 1 293 ? 15.115 8.498 -3.122 1.00 33.28 293 GLY A CA 1
ATOM 2304 C C . GLY A 1 293 ? 15.525 9.548 -4.162 1.00 33.28 293 GLY A C 1
ATOM 2305 O O . GLY A 1 293 ? 16.711 9.850 -4.323 1.00 33.28 293 GLY A O 1
ATOM 2306 N N . ASP A 1 294 ? 14.542 10.031 -4.914 1.00 32.94 294 ASP A N 1
ATOM 2307 C CA . ASP A 1 294 ? 14.691 11.118 -5.865 1.00 32.94 294 ASP A CA 1
ATOM 2308 C C . ASP A 1 294 ? 14.172 12.383 -5.176 1.00 32.94 294 ASP A C 1
ATOM 2310 O O . ASP A 1 294 ? 13.128 12.337 -4.522 1.00 32.94 294 ASP A O 1
ATOM 2314 N N . GLU A 1 295 ? 14.878 13.506 -5.320 1.00 34.38 295 GLU A N 1
ATOM 2315 C CA . GLU A 1 295 ? 14.603 14.820 -4.702 1.00 34.38 295 GLU A CA 1
ATOM 2316 C C . GLU A 1 295 ? 13.262 15.456 -5.150 1.00 34.38 295 GLU A C 1
ATOM 2318 O O . GLU A 1 295 ? 13.026 16.654 -5.004 1.00 34.38 295 GLU A O 1
ATOM 2323 N N . ARG A 1 296 ? 12.332 14.648 -5.673 1.00 41.34 296 ARG A N 1
ATOM 2324 C CA . ARG A 1 296 ? 11.009 14.986 -6.218 1.00 41.34 296 ARG A CA 1
ATOM 2325 C C . ARG A 1 296 ? 10.018 15.526 -5.173 1.00 41.34 296 ARG A C 1
ATOM 2327 O O . ARG A 1 296 ? 8.855 15.736 -5.509 1.00 41.34 296 ARG A O 1
ATOM 2334 N N . TRP A 1 297 ? 10.451 15.746 -3.928 1.00 37.31 297 TRP A N 1
ATOM 2335 C CA . TRP A 1 297 ? 9.607 16.150 -2.802 1.00 37.31 297 TRP A CA 1
ATOM 2336 C C . TRP A 1 297 ? 10.217 17.282 -1.954 1.00 37.31 297 TRP A C 1
ATOM 2338 O O . TRP A 1 297 ? 10.323 17.199 -0.735 1.00 37.31 297 TRP A O 1
ATOM 2348 N N . LYS A 1 298 ? 10.559 18.410 -2.587 1.00 28.48 298 LYS A N 1
ATOM 2349 C CA . LYS A 1 298 ? 10.262 19.701 -1.946 1.00 28.48 298 LYS A CA 1
ATOM 2350 C C . LYS A 1 298 ? 8.833 20.050 -2.331 1.00 28.48 298 LYS A C 1
ATOM 2352 O O . LYS A 1 298 ? 8.574 20.395 -3.481 1.00 28.48 298 LYS A O 1
ATOM 2357 N N . ALA A 1 299 ? 7.911 19.907 -1.380 1.00 31.33 299 ALA A N 1
ATOM 2358 C CA . ALA A 1 299 ? 6.552 20.417 -1.484 1.00 31.33 299 ALA A CA 1
ATOM 2359 C C . ALA A 1 299 ? 6.582 21.842 -2.057 1.00 31.33 299 ALA A C 1
ATOM 2361 O O . ALA A 1 299 ? 7.026 22.768 -1.378 1.00 31.33 299 ALA A O 1
ATOM 2362 N N . LYS A 1 300 ? 6.161 22.003 -3.315 1.00 28.81 300 LYS A N 1
ATOM 2363 C CA . LYS A 1 300 ? 5.925 23.327 -3.900 1.00 28.81 300 LYS A CA 1
ATOM 2364 C C . LYS A 1 300 ? 4.451 23.645 -4.128 1.00 28.81 300 LYS A C 1
ATOM 2366 O O . LYS A 1 300 ? 4.139 24.818 -4.224 1.00 28.81 300 LYS A O 1
ATOM 2371 N N . ASN A 1 301 ? 3.534 22.670 -4.104 1.00 33.12 301 ASN A N 1
ATOM 2372 C CA . ASN A 1 301 ? 2.140 22.931 -4.509 1.00 33.12 301 ASN A CA 1
ATOM 2373 C C . ASN A 1 301 ? 1.050 22.558 -3.478 1.00 33.12 301 ASN A C 1
ATOM 2375 O O . ASN A 1 301 ? -0.123 22.590 -3.816 1.00 33.12 301 ASN A O 1
ATOM 2379 N N . CYS A 1 302 ? 1.404 22.275 -2.217 1.00 31.17 302 CYS A N 1
ATOM 2380 C CA . CYS A 1 302 ? 0.486 22.509 -1.076 1.00 31.17 302 CYS A CA 1
ATOM 2381 C C . CYS A 1 302 ? 0.988 23.626 -0.143 1.00 31.17 302 CYS A C 1
ATOM 2383 O O . CYS A 1 302 ? 0.316 24.009 0.806 1.00 31.17 302 CYS A O 1
ATOM 2385 N N . THR A 1 303 ? 2.185 24.145 -0.416 1.00 33.53 303 THR A N 1
ATOM 2386 C CA . THR A 1 303 ? 2.784 25.330 0.212 1.00 33.53 303 THR A CA 1
ATOM 2387 C C . THR A 1 303 ? 2.768 26.543 -0.722 1.00 33.53 303 THR A C 1
ATOM 2389 O O . THR A 1 303 ? 3.021 27.654 -0.272 1.00 33.53 303 THR A O 1
ATOM 2392 N N . GLY A 1 304 ? 2.472 26.354 -2.011 1.00 27.61 304 GLY A N 1
ATOM 2393 C CA . GLY A 1 304 ? 2.315 27.436 -2.976 1.00 27.61 304 GLY A CA 1
ATOM 2394 C C . GLY A 1 304 ? 0.893 27.986 -2.938 1.00 27.61 304 GLY A C 1
ATOM 2395 O O . GLY A 1 304 ? -0.019 27.323 -3.422 1.00 27.61 304 GLY A O 1
ATOM 2396 N N . THR A 1 305 ? 0.737 29.176 -2.348 1.00 31.36 305 THR A N 1
ATOM 2397 C CA . THR A 1 305 ? -0.415 30.096 -2.491 1.00 31.36 305 THR A CA 1
ATOM 2398 C C . THR A 1 305 ? -1.790 29.608 -2.010 1.00 31.36 305 THR A C 1
ATOM 2400 O O . THR A 1 305 ? -2.801 29.854 -2.656 1.00 31.36 305 THR A O 1
ATOM 2403 N N . CYS A 1 306 ? -1.853 28.960 -0.844 1.00 26.30 306 CYS A N 1
ATOM 2404 C CA . CYS A 1 306 ? -3.083 28.922 -0.023 1.00 26.30 306 CYS A CA 1
ATOM 2405 C C . CYS A 1 306 ? -2.871 29.508 1.383 1.00 26.30 306 CYS A C 1
ATOM 2407 O O . CYS A 1 306 ? -3.705 29.346 2.267 1.00 26.30 306 CYS A O 1
ATOM 2409 N N . TRP A 1 307 ? -1.739 30.180 1.590 1.00 27.97 307 TRP A N 1
ATOM 2410 C CA . TRP A 1 307 ? -1.405 30.877 2.826 1.00 27.97 307 TRP A CA 1
ATOM 2411 C C . TRP A 1 307 ? -0.848 32.242 2.429 1.00 27.97 307 TRP A C 1
ATOM 2413 O O . TRP A 1 307 ? 0.360 32.398 2.246 1.00 27.97 307 TRP A O 1
ATOM 2423 N N . GLY A 1 308 ? -1.777 33.167 2.189 1.00 24.98 308 GLY A N 1
ATOM 2424 C CA . GLY A 1 308 ? -1.589 34.457 1.528 1.00 24.98 308 GLY A CA 1
ATOM 2425 C C . GLY A 1 308 ? -2.671 34.650 0.484 1.00 24.98 308 GLY A C 1
ATOM 2426 O O . GLY A 1 308 ? -2.517 34.035 -0.593 1.00 24.98 308 GLY A O 1
#

pLDDT: mean 82.42, std 18.49, range [24.98, 98.38]

Foldseek 3Di:
DLLLLLNLVVLVVVLVVVCVVCVVVVVVVVNLVSLLSSLSSCVLVVVLVSSLVSLVVSCVVDDLLAPSVLSSLLSNLLSCLLVVNVVVSLVSLLSSLPHPNDVDPVLNLVQLALSLLSSLLSLLLNQLFQVADDDDDLVVLLVLLVVCLVPHDLLVLLLLLLVQDDPSSLVSSLVSNVSNLVNDDPVSNVSYDDPVCSVDSSSVSVSNLLSLVSLLVSLCPNPVHPNVVCCLPPNVVSCVVVSVLSVSLQVSCVVRSHDDSSNSNSSSNVVVVVVVVPPVPVVVNVSSVDRGPDPPDPPPPVPPPPPD

Radius of gyration: 20.05 Å; chains: 1; bounding box: 48×52×60 Å

=== Feature glossary ===
Legend for the data blocks above and below:

— What the protein is —

The amino-acid sequence is the protein's primary structure: the linear order of residues from the N-terminus to the C-terminus, written in one-letter code. Everything else here — the 3D coordinates, the secondary structure, the domain annotations — is ultimately a consequence of this string.

Database cross-references. InterPro integrates a dozen domain/family signature databases into unified entries with residue-range hits. GO terms attach function/process/location labels with evidence codes. CATH codes position the fold in a four-level structural taxonomy. Organism is the NCBI-taxonomy species name.

— Where its atoms are —

The mmCIF block holds the 3D Cartesian coordinates of each backbone atom (N, Cα, C, O) in ångströms. mmCIF is the PDB's canonical archive format — a tagged-loop text representation of the atomic model.

The six renders are orthographic views along the three Cartesian axes in both directions. Representation (cartoon, sticks, or surface) and color scheme (sequence-rainbow or by-chain) vary across proteins so the training set covers all the common visualization conventions.

— Local backbone conformation —

Secondary structure is the local, repeating backbone conformation. DSSP classifies it into eight states by reading the hydrogen-bond network: three helix types (H, G, I), two β types (E, B), two non-regular types (T, S), and unstructured coil (-).

SS3 is a coarse helix/strand/coil call (letters a/b/c) made by the P-SEA algorithm from inter-Cα distances and dihedrals. It is less detailed than DSSP but needs only Cα positions.

Backbone dihedral angles. Every residue except chain termini has a φ (preceding-C → N → Cα → C) and a ψ (N → Cα → C → next-N). They are reported in degrees following the IUPAC sign convention. Secondary structure is essentially a statement about which (φ, ψ) basin each residue occupies.

— Global shape and packing —

The geometric summary reports three shape descriptors. Rg (radius of gyration) measures how spread out the Cα atoms are about their centre of mass; compact globular proteins have small Rg, elongated or unfolded ones large. Cα contacts (<8 Å, |i−j|>4) count long-range residue pairs in spatial proximity — high for tightly packed folds, near zero for rods or random coil. The bounding-box extents give the protein's footprint along x, y, z in Å.

Solvent accessibility: the surface area of each residue that a 1.4 Å water probe can touch, in Å². When only backbone atoms are present the absolute values are lower than full-atom SASA (side chains contribute most of the area) and are flagged as backbone-only.

Plot images: a contact map (which residues are close in 3D, as an N×N binary image), a Ramachandran scatter (backbone torsion angles, revealing secondary-structure composition at a glance), and — for AlphaFold structures — a PAE heatmap (pairwise prediction confidence).

— Structural neighborhood —

Foldseek's 3Di representation compresses backbone geometry into a per-residue letter drawn from a learned twenty-state alphabet. It captures the tertiary interaction pattern around each residue — which residues are packed against it in space, regardless of where they are in sequence.

Structural nearest neighbors (via Foldseek easy-search vs the PDB). Reported per hit: target PDB id, E-value, and alignment TM-score. A TM-score above ~0.5 is the conventional threshold for 'same fold'.

— Confidence and disorder —

pLDDT (predicted Local Distance Difference Test) is AlphaFold's per-residue confidence score, ranging from 0 to 100. Values above 90 indicate high confidence (typically well-packed cores); 70–90 is confident; 50–70 low confidence; below 50 usually means the region is disordered or the prediction is unreliable there. AlphaFold stores pLDDT in the mmCIF B-factor column.

For experimental (PDB) structures, the B-factor (temperature factor) quantifies the positional spread of each atom in the crystal — a combination of thermal vibration and static disorder — in units of Å². High B-factors mark flexible loops or poorly resolved regions; low B-factors mark the rigid, well-ordered core.

Predicted Aligned Error (PAE) is an AlphaFold confidence matrix: entry (i, j) is the expected error in the position of residue j, in ångströms, when the prediction is superimposed on the true structure at residue i. Low PAE within a block of residues means that block is internally rigid and well-predicted; high PAE between two blocks means their relative placement is uncertain even if each block individually is confident.